Protein AF-A0AAW0Q3F2-F1 (afdb_monomer)

Radius of gyration: 20.71 Å; Cα contacts (8 Å, |Δi|>4): 406; chains: 1; bounding box: 70×37×45 Å

Structure (mmCIF, N/CA/C/O backbone):
data_AF-A0AAW0Q3F2-F1
#
_entry.id   AF-A0AAW0Q3F2-F1
#
loop_
_atom_site.group_PDB
_atom_site.id
_atom_site.type_symbol
_atom_site.label_atom_id
_atom_site.label_alt_id
_atom_site.label_comp_id
_atom_site.label_asym_id
_atom_site.label_entity_id
_atom_site.label_seq_id
_atom_site.pdbx_PDB_ins_code
_atom_site.Cartn_x
_atom_site.Cartn_y
_atom_site.Cartn_z
_atom_site.occupancy
_atom_site.B_iso_or_equiv
_atom_site.auth_seq_id
_atom_site.auth_comp_id
_atom_site.auth_asym_id
_atom_site.auth_atom_id
_atom_site.pdbx_PDB_model_num
ATOM 1 N N . MET A 1 1 ? -8.080 2.615 10.493 1.00 45.53 1 MET A N 1
ATOM 2 C CA . MET A 1 1 ? -8.372 1.162 10.633 1.00 45.53 1 MET A CA 1
ATOM 3 C C . MET A 1 1 ? -7.108 0.364 10.338 1.00 45.53 1 MET A C 1
ATOM 5 O O . MET A 1 1 ? -6.285 0.882 9.591 1.00 45.53 1 MET A O 1
ATOM 9 N N . PHE A 1 2 ? -6.928 -0.833 10.914 1.00 37.16 2 PHE A N 1
ATOM 10 C CA . PHE A 1 2 ? -5.714 -1.639 10.711 1.00 37.16 2 PHE A CA 1
ATOM 11 C C . PHE A 1 2 ? -5.941 -2.798 9.742 1.00 37.16 2 PHE A C 1
ATOM 13 O O . PHE A 1 2 ? -6.969 -3.465 9.837 1.00 37.16 2 PHE A O 1
ATOM 20 N N . ALA A 1 3 ? -4.987 -3.038 8.842 1.00 37.41 3 ALA A N 1
ATOM 21 C CA . ALA A 1 3 ? -5.028 -4.140 7.883 1.00 37.41 3 ALA A CA 1
ATOM 22 C C . ALA A 1 3 ? -3.723 -4.952 7.891 1.00 37.41 3 ALA A C 1
ATOM 24 O O . ALA A 1 3 ? -2.643 -4.424 8.145 1.00 37.41 3 ALA A O 1
ATOM 25 N N . VAL A 1 4 ? -3.831 -6.244 7.588 1.00 32.06 4 VAL A N 1
ATOM 26 C CA . VAL A 1 4 ? -2.699 -7.090 7.196 1.00 32.06 4 VAL A CA 1
ATOM 27 C C . VAL A 1 4 ? -3.035 -7.599 5.805 1.00 32.06 4 VAL A C 1
ATOM 29 O O . VAL A 1 4 ? -4.015 -8.325 5.642 1.00 32.06 4 VAL A O 1
ATOM 32 N N . SER A 1 5 ? -2.264 -7.179 4.807 1.00 32.31 5 SER A N 1
ATOM 33 C CA . SER A 1 5 ? -2.478 -7.575 3.412 1.00 32.31 5 SER A CA 1
ATOM 34 C C . SER A 1 5 ? -1.332 -8.477 2.954 1.00 32.31 5 SER A C 1
ATOM 36 O O . SER A 1 5 ? -0.189 -8.253 3.360 1.00 32.31 5 SER A O 1
ATOM 38 N N . PRO A 1 6 ? -1.560 -9.491 2.105 1.00 30.86 6 PRO A N 1
ATOM 39 C CA . PRO A 1 6 ? -0.491 -9.957 1.234 1.00 30.86 6 PRO A CA 1
ATOM 40 C C . PRO A 1 6 ? -0.125 -8.827 0.265 1.00 30.86 6 PRO A C 1
ATOM 42 O O . PRO A 1 6 ? -0.943 -7.953 -0.012 1.00 30.86 6 PRO A O 1
ATOM 45 N N . ALA A 1 7 ? 1.119 -8.813 -0.214 1.00 32.53 7 ALA A N 1
ATOM 46 C CA . ALA A 1 7 ? 1.531 -7.811 -1.187 1.00 32.53 7 ALA A CA 1
ATOM 47 C C . ALA A 1 7 ? 0.781 -8.023 -2.514 1.00 32.53 7 ALA A C 1
ATOM 49 O O . ALA A 1 7 ? 1.055 -9.011 -3.205 1.00 32.53 7 ALA A O 1
ATOM 50 N N . MET A 1 8 ? -0.101 -7.096 -2.889 1.00 31.67 8 MET A N 1
ATOM 51 C CA . MET A 1 8 ? -0.524 -6.930 -4.274 1.00 31.67 8 MET A CA 1
ATOM 52 C C . MET A 1 8 ? 0.641 -6.263 -5.001 1.00 31.67 8 MET A C 1
ATOM 54 O O . MET A 1 8 ? 0.816 -5.052 -5.012 1.00 31.67 8 MET A O 1
ATOM 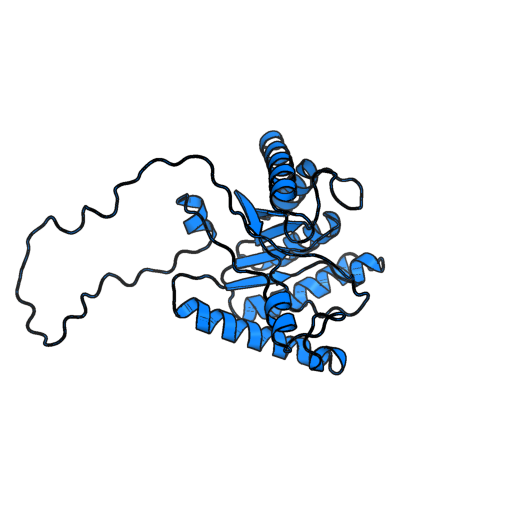58 N N . HIS A 1 9 ? 1.510 -7.052 -5.622 1.00 36.34 9 HIS A N 1
ATOM 59 C CA . HIS A 1 9 ? 2.489 -6.451 -6.521 1.00 36.34 9 HIS A CA 1
ATOM 60 C C . HIS A 1 9 ? 1.749 -5.948 -7.765 1.00 36.34 9 HIS A C 1
ATOM 62 O O . HIS A 1 9 ? 1.561 -6.683 -8.733 1.00 36.34 9 HIS A O 1
ATOM 68 N N . CYS A 1 10 ? 1.326 -4.685 -7.736 1.00 29.80 10 CYS A N 1
ATOM 69 C CA . CYS A 1 10 ? 1.185 -3.917 -8.960 1.00 29.80 10 CYS A CA 1
ATOM 70 C C . CYS A 1 10 ? 2.580 -3.771 -9.566 1.00 29.80 10 CYS A C 1
ATOM 72 O O . CYS A 1 10 ? 3.552 -3.526 -8.849 1.00 29.80 10 CYS A O 1
ATOM 74 N N . PHE A 1 11 ? 2.692 -3.983 -10.878 1.00 30.97 11 PHE A N 1
ATOM 75 C CA . PHE A 1 11 ? 3.957 -3.901 -11.598 1.00 30.97 11 PHE A CA 1
ATOM 76 C C . PHE A 1 11 ? 4.508 -2.478 -11.507 1.00 30.97 11 PHE A C 1
ATOM 78 O O . PHE A 1 11 ? 4.171 -1.588 -12.290 1.00 30.97 11 PHE A O 1
ATOM 85 N N . ASN A 1 12 ? 5.352 -2.267 -10.506 1.00 31.78 12 ASN A N 1
ATOM 86 C CA . ASN A 1 12 ? 5.999 -1.002 -10.260 1.00 31.78 12 ASN A CA 1
ATOM 87 C C . ASN A 1 12 ? 7.204 -0.918 -11.195 1.00 31.78 12 ASN A C 1
ATOM 89 O O . ASN A 1 12 ? 8.293 -1.408 -10.906 1.00 31.78 12 ASN A O 1
ATOM 93 N N . LEU A 1 13 ? 6.959 -0.406 -12.399 1.00 33.78 13 LEU A N 1
ATOM 94 C CA . LEU A 1 13 ? 7.960 -0.294 -13.454 1.00 33.78 13 LEU A CA 1
ATOM 95 C C . LEU A 1 13 ? 8.770 0.987 -13.259 1.00 33.78 13 LEU A C 1
ATOM 97 O O . LEU A 1 13 ? 8.684 1.929 -14.044 1.00 33.78 13 LEU A O 1
ATOM 101 N N . ASP A 1 14 ? 9.552 1.012 -12.187 1.00 32.41 14 ASP A N 1
ATOM 102 C CA . ASP A 1 14 ? 10.731 1.860 -12.088 1.00 32.41 14 ASP A CA 1
ATOM 103 C C . ASP A 1 14 ? 11.932 0.919 -11.966 1.00 32.41 14 ASP A C 1
ATOM 105 O O . ASP A 1 14 ? 11.935 0.003 -11.148 1.00 32.41 14 ASP A O 1
ATOM 109 N N . PHE A 1 15 ? 12.897 1.043 -12.875 1.00 34.00 15 PHE A N 1
ATOM 110 C CA . PHE A 1 15 ? 13.965 0.059 -13.049 1.00 34.00 15 PHE A CA 1
ATOM 111 C C . PHE A 1 15 ? 15.194 0.454 -12.228 1.00 34.00 15 PHE A C 1
ATOM 113 O O . PHE A 1 15 ? 15.913 1.386 -12.586 1.00 34.00 15 PHE A O 1
ATOM 120 N N . GLY A 1 16 ? 15.475 -0.301 -11.165 1.00 25.08 16 GLY A N 1
ATOM 121 C CA . GLY A 1 16 ? 16.757 -0.252 -10.462 1.00 25.08 16 GLY A CA 1
ATOM 122 C C . GLY A 1 16 ? 16.789 -1.068 -9.165 1.00 25.08 16 GLY A C 1
ATOM 123 O O . GLY A 1 16 ? 16.343 -0.627 -8.126 1.00 25.08 16 GLY A O 1
ATOM 124 N N . SER A 1 17 ? 17.435 -2.228 -9.190 1.00 26.34 17 SER A N 1
ATOM 125 C CA . SE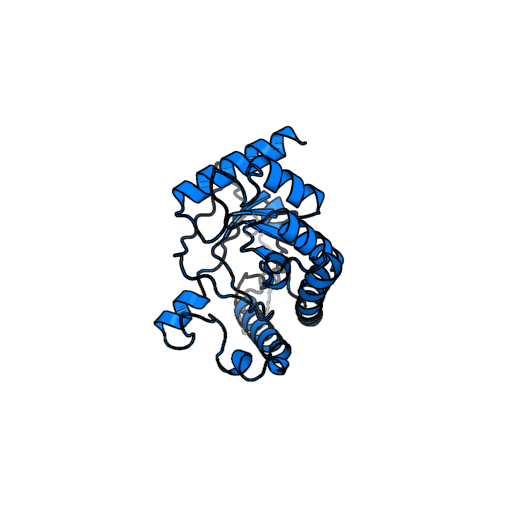R A 1 17 ? 17.699 -3.073 -8.011 1.00 26.34 17 SER A CA 1
ATOM 126 C C . SER A 1 17 ? 16.534 -3.954 -7.539 1.00 26.34 17 SER A C 1
ATOM 128 O O . SER A 1 17 ? 15.471 -3.509 -7.128 1.00 26.34 17 SER A O 1
ATOM 130 N N . VAL A 1 18 ? 16.805 -5.256 -7.622 1.00 28.17 18 VAL A N 1
ATOM 131 C CA . VAL A 1 18 ? 15.949 -6.396 -7.301 1.00 28.17 18 VAL A CA 1
ATOM 132 C C . VAL A 1 18 ? 16.274 -6.850 -5.884 1.00 28.17 18 VAL A C 1
ATOM 134 O O . VAL A 1 18 ? 17.418 -7.246 -5.652 1.00 28.17 18 VAL A O 1
ATOM 137 N N . ASP A 1 19 ? 15.291 -6.879 -4.982 1.00 30.45 19 ASP A N 1
ATOM 138 C CA . ASP A 1 19 ? 15.430 -7.612 -3.722 1.00 30.45 19 ASP A CA 1
ATOM 139 C C . ASP A 1 19 ? 14.769 -8.998 -3.811 1.00 30.45 19 ASP A C 1
ATOM 141 O O . ASP A 1 19 ? 13.712 -9.199 -4.416 1.00 30.45 19 ASP A O 1
ATOM 145 N N . LYS A 1 20 ? 15.471 -9.991 -3.271 1.00 30.91 20 LYS A N 1
ATOM 146 C CA . LYS A 1 20 ? 15.158 -11.413 -3.314 1.00 30.91 20 LYS A CA 1
ATOM 147 C C . LYS A 1 20 ? 14.827 -11.869 -1.903 1.00 30.91 20 LYS A C 1
ATOM 149 O O . LYS A 1 20 ? 15.748 -12.200 -1.170 1.00 30.91 20 LYS A O 1
ATOM 154 N N . GLN A 1 21 ? 13.544 -12.028 -1.589 1.00 25.44 21 GLN A N 1
ATOM 155 C CA . GLN A 1 21 ? 12.967 -13.125 -0.790 1.00 25.44 21 GLN A CA 1
ATOM 156 C C . GLN A 1 21 ? 11.541 -12.747 -0.349 1.00 25.44 21 GLN A C 1
ATOM 158 O O . GLN A 1 21 ? 11.167 -11.585 -0.393 1.00 25.44 21 GLN A O 1
ATOM 163 N N . HIS A 1 22 ? 10.813 -13.749 0.155 1.00 36.09 22 HIS A N 1
ATOM 164 C CA . HIS A 1 22 ? 9.761 -13.670 1.187 1.00 36.09 22 HIS A CA 1
ATOM 165 C C . HIS A 1 22 ? 8.359 -14.148 0.783 1.00 36.09 22 HIS A C 1
AT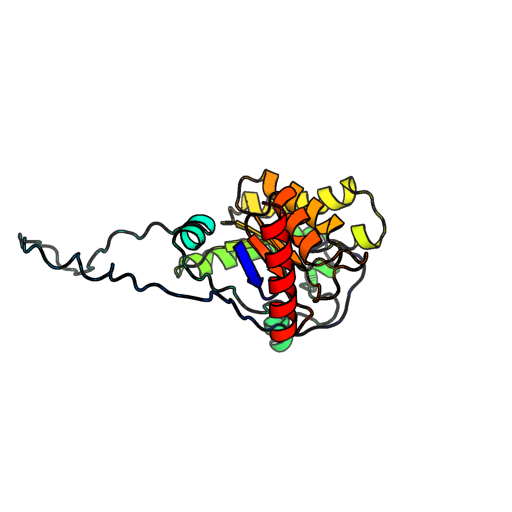OM 167 O O . HIS A 1 22 ? 7.855 -13.935 -0.311 1.00 36.09 22 HIS A O 1
ATOM 173 N N . ARG A 1 23 ? 7.776 -14.914 1.712 1.00 27.62 23 ARG A N 1
ATOM 174 C CA . ARG A 1 23 ? 6.568 -15.741 1.600 1.00 27.62 23 ARG A CA 1
ATOM 175 C C . ARG A 1 23 ? 5.389 -14.963 2.200 1.00 27.62 23 ARG A C 1
ATOM 177 O O . ARG A 1 23 ? 5.543 -14.455 3.298 1.00 27.62 23 ARG A O 1
ATOM 184 N N . SER A 1 24 ? 4.215 -14.923 1.560 1.00 24.34 24 SER A N 1
ATOM 185 C CA . SER A 1 24 ? 3.030 -14.226 2.106 1.00 24.34 24 SER A CA 1
ATOM 186 C C . SER A 1 24 ? 2.032 -15.168 2.796 1.00 24.34 24 SER A C 1
ATOM 188 O O . SER A 1 24 ? 1.709 -16.224 2.247 1.00 24.34 24 SER A O 1
ATOM 190 N N . VAL A 1 25 ? 1.468 -14.742 3.932 1.00 22.22 25 VAL A N 1
ATOM 191 C CA . VAL A 1 25 ? 0.304 -15.348 4.610 1.00 22.22 25 VAL A CA 1
ATOM 192 C C . VAL A 1 25 ? -0.665 -14.230 5.033 1.00 22.22 25 VAL A C 1
ATOM 194 O O . VAL A 1 25 ? -0.222 -13.195 5.518 1.00 22.22 25 VAL A O 1
ATOM 197 N N . THR A 1 26 ? -1.976 -14.437 4.866 1.00 25.89 26 THR A N 1
ATOM 198 C CA . THR A 1 26 ? -3.033 -13.445 5.156 1.00 25.89 26 THR A CA 1
ATOM 199 C C . THR A 1 26 ? -3.750 -13.761 6.475 1.00 25.89 26 THR A C 1
ATOM 201 O O . THR A 1 26 ? -4.290 -14.857 6.620 1.00 25.89 26 THR A O 1
ATOM 204 N N . ILE A 1 27 ? -3.804 -12.810 7.420 1.00 23.33 27 ILE A N 1
ATOM 205 C CA . ILE A 1 27 ? -4.696 -12.847 8.599 1.00 23.33 27 ILE A CA 1
ATOM 206 C C . ILE A 1 27 ? -5.285 -11.446 8.832 1.00 23.33 27 ILE A C 1
ATOM 208 O O . ILE A 1 27 ? -4.609 -10.576 9.370 1.00 23.33 27 ILE A O 1
ATOM 212 N N . SER A 1 28 ? -6.564 -11.235 8.507 1.00 26.58 28 SER A N 1
ATOM 213 C CA . SER A 1 28 ? -7.308 -10.044 8.947 1.00 26.58 28 SER A CA 1
ATOM 214 C C . SER A 1 28 ? -7.887 -10.287 10.345 1.00 26.58 28 SER A C 1
ATOM 216 O O . SER A 1 28 ? -8.792 -11.105 10.506 1.00 26.58 28 SER A O 1
ATOM 218 N N . LEU A 1 29 ? -7.386 -9.589 11.369 1.00 23.64 29 LEU A N 1
ATOM 219 C CA . LEU A 1 29 ? -7.971 -9.612 12.714 1.00 23.64 29 LEU A CA 1
ATOM 220 C C . LEU A 1 29 ? -9.004 -8.491 12.880 1.00 23.64 29 LEU A C 1
ATOM 222 O O . LEU A 1 29 ? -8.672 -7.311 12.785 1.00 23.64 29 LEU A O 1
ATOM 226 N N . LYS A 1 30 ? -10.227 -8.860 13.270 1.00 29.20 30 LYS A N 1
ATOM 227 C CA . LYS A 1 30 ? -11.093 -8.007 14.090 1.00 29.20 30 LYS A CA 1
ATOM 228 C C . LYS A 1 30 ? -11.522 -8.816 15.311 1.00 29.20 30 LYS A C 1
ATOM 230 O O . LYS A 1 30 ? -12.204 -9.829 15.174 1.00 29.20 30 LYS A O 1
ATOM 235 N N . LEU A 1 31 ? -11.052 -8.401 16.486 1.00 29.45 31 LEU A N 1
ATOM 236 C CA . LEU A 1 31 ? -11.541 -8.897 17.769 1.00 29.45 31 LEU A CA 1
ATOM 237 C C . LEU A 1 31 ? -12.855 -8.174 18.107 1.00 29.45 31 LEU A C 1
ATOM 239 O O . LEU A 1 31 ? -12.955 -6.958 17.956 1.00 29.45 31 LEU A O 1
ATOM 243 N N . ASP A 1 32 ? -13.808 -8.993 18.547 1.00 24.31 32 ASP A N 1
ATOM 244 C CA . ASP A 1 32 ? -15.162 -8.745 19.050 1.00 24.31 32 ASP A CA 1
ATOM 245 C C . ASP A 1 32 ? -16.295 -8.370 18.072 1.00 24.31 32 ASP A C 1
ATOM 247 O O . ASP A 1 32 ? -16.353 -7.306 17.456 1.00 24.31 32 ASP A O 1
ATOM 251 N N . ARG A 1 33 ? -17.263 -9.302 18.003 1.00 29.73 33 ARG A N 1
ATOM 252 C CA . ARG A 1 33 ? -18.617 -9.125 17.460 1.00 29.73 33 ARG A CA 1
ATOM 253 C C . ARG A 1 33 ? -19.480 -8.336 18.449 1.00 29.73 33 ARG A C 1
ATOM 255 O O . ARG A 1 33 ? -19.420 -8.590 19.650 1.00 29.73 33 ARG A O 1
ATOM 262 N N . PRO A 1 34 ? -20.485 -7.628 17.921 1.00 30.92 34 PRO A N 1
ATOM 263 C CA . PRO A 1 34 ? -21.849 -7.908 18.345 1.00 30.92 34 PRO A CA 1
ATOM 264 C C . PRO A 1 34 ? -22.701 -8.385 17.165 1.00 30.92 34 PRO A C 1
ATOM 266 O O . PRO A 1 34 ? -22.585 -7.918 16.034 1.00 30.92 34 PRO A O 1
ATOM 269 N N . SER A 1 35 ? -23.556 -9.362 17.453 1.00 42.62 35 SER A N 1
ATOM 270 C CA . SER A 1 35 ? -24.600 -9.895 16.578 1.00 42.62 35 SER A CA 1
ATOM 271 C C . SER A 1 35 ? -25.504 -8.787 16.035 1.00 42.62 35 SER A C 1
ATOM 273 O O . SER A 1 35 ? -26.056 -8.018 16.822 1.00 42.62 35 SER A O 1
ATOM 275 N N . ASN A 1 36 ? -25.734 -8.748 14.722 1.00 34.94 36 ASN A N 1
ATOM 276 C CA . ASN A 1 36 ? -26.797 -7.925 14.150 1.00 34.94 36 ASN A CA 1
ATOM 277 C C . ASN A 1 36 ? -27.670 -8.780 13.224 1.00 34.94 36 ASN A C 1
ATOM 279 O O . ASN A 1 36 ? -27.367 -8.993 12.051 1.00 34.94 36 ASN A O 1
ATOM 283 N N . ASP A 1 37 ? -28.762 -9.272 13.809 1.00 38.22 37 ASP A N 1
ATOM 284 C CA . ASP A 1 37 ? -29.962 -9.793 13.154 1.00 38.22 37 ASP A CA 1
ATOM 285 C C . ASP A 1 37 ? -30.601 -8.708 12.273 1.00 38.22 37 ASP A C 1
ATOM 287 O O . ASP A 1 37 ? -31.555 -8.030 12.664 1.00 38.22 37 ASP A O 1
ATOM 291 N N . ARG A 1 38 ? -30.069 -8.502 11.066 1.00 39.31 38 ARG A N 1
ATOM 292 C CA . ARG A 1 38 ? -30.657 -7.551 10.107 1.00 39.31 38 ARG A CA 1
ATOM 293 C C . ARG A 1 38 ? -31.037 -8.154 8.755 1.00 39.31 38 ARG A C 1
ATOM 295 O O . ARG A 1 38 ? -31.426 -7.420 7.856 1.00 39.31 38 ARG A O 1
ATOM 302 N N . ALA A 1 39 ? -31.018 -9.484 8.642 1.00 36.84 39 ALA A N 1
ATOM 303 C CA . ALA A 1 39 ? -31.464 -10.217 7.452 1.00 36.84 39 ALA A CA 1
ATOM 304 C C . ALA A 1 39 ? -32.909 -10.761 7.542 1.00 36.84 39 ALA A C 1
ATOM 306 O O . ALA A 1 39 ? -33.415 -11.317 6.574 1.00 36.84 39 ALA A O 1
ATOM 307 N N . SER A 1 40 ? -33.608 -10.596 8.669 1.00 36.25 40 SER A N 1
ATOM 308 C CA . SER A 1 40 ? -34.876 -11.299 8.945 1.00 36.25 40 SER A CA 1
ATOM 309 C C . SER A 1 40 ? -36.141 -10.423 8.953 1.00 36.25 40 SER A C 1
ATOM 311 O O . SER A 1 40 ? -37.194 -10.895 9.370 1.00 36.25 40 SER A O 1
ATOM 313 N N . ARG A 1 41 ? -36.109 -9.173 8.455 1.00 33.25 41 ARG A N 1
ATOM 314 C CA . ARG A 1 41 ? -37.297 -8.278 8.478 1.00 33.25 41 ARG A CA 1
ATOM 315 C C . ARG A 1 41 ? -37.975 -7.943 7.146 1.00 33.25 41 ARG A C 1
ATOM 317 O O . ARG A 1 41 ? -38.967 -7.229 7.176 1.00 33.25 41 ARG A O 1
ATOM 324 N N . CYS A 1 42 ? -37.553 -8.488 6.005 1.00 32.66 42 CYS A N 1
ATOM 325 C CA . CYS A 1 42 ? -38.225 -8.187 4.724 1.00 32.66 42 CYS A CA 1
ATOM 326 C C . CYS A 1 42 ? -39.328 -9.175 4.302 1.00 32.66 42 CYS A C 1
ATOM 328 O O . CYS A 1 42 ? -39.919 -8.993 3.246 1.00 32.66 42 CYS A O 1
ATOM 330 N N . CYS A 1 43 ? -39.637 -10.211 5.090 1.00 33.62 43 CYS A N 1
ATOM 331 C CA . CYS A 1 43 ? -40.635 -11.231 4.721 1.00 33.62 43 CYS A CA 1
ATOM 332 C C . CYS A 1 43 ? -41.842 -11.284 5.676 1.00 33.62 43 CYS A C 1
ATOM 334 O O . CYS A 1 43 ? -42.315 -12.373 5.990 1.00 33.62 43 CYS A O 1
ATOM 336 N N . ALA A 1 44 ? -42.328 -10.140 6.172 1.00 38.16 44 ALA A N 1
ATOM 337 C CA . ALA A 1 44 ? -43.422 -10.118 7.154 1.00 38.16 44 ALA A CA 1
ATOM 338 C C . ALA A 1 44 ? -44.633 -9.238 6.799 1.00 38.16 44 ALA A C 1
ATOM 340 O O . ALA A 1 44 ? -45.545 -9.143 7.613 1.00 38.16 44 ALA A O 1
ATOM 341 N N . GLU A 1 45 ? -44.714 -8.652 5.602 1.00 34.84 45 GLU A N 1
ATOM 342 C CA . GLU A 1 45 ? -45.908 -7.891 5.203 1.00 34.84 45 GLU A CA 1
ATOM 343 C C . GLU A 1 45 ? -46.484 -8.440 3.896 1.00 34.84 45 GLU A C 1
ATOM 345 O O . GLU A 1 45 ? -46.010 -8.187 2.790 1.00 34.84 45 GLU A O 1
ATOM 350 N N . GLY A 1 46 ? -47.495 -9.296 4.056 1.00 39.25 46 GLY A N 1
ATOM 351 C CA . GLY A 1 46 ? -48.181 -9.996 2.982 1.00 39.25 46 GLY A CA 1
ATOM 352 C C . GLY A 1 46 ? -49.048 -9.081 2.124 1.00 39.25 46 GLY A C 1
ATOM 353 O O . GLY A 1 46 ? -50.238 -8.927 2.383 1.00 39.25 46 GLY A O 1
ATOM 354 N N . GLN A 1 47 ? -48.485 -8.572 1.031 1.00 32.22 47 GLN A N 1
ATOM 355 C CA . GLN A 1 47 ? -49.259 -8.025 -0.083 1.00 32.22 47 GLN A CA 1
ATOM 356 C C . GLN A 1 47 ? -48.909 -8.766 -1.376 1.00 32.22 47 GLN A C 1
ATOM 358 O O . GLN A 1 47 ? -48.138 -8.305 -2.211 1.00 32.22 47 GLN A O 1
ATOM 363 N N . TYR A 1 48 ? -49.505 -9.947 -1.546 1.00 40.16 48 TYR A N 1
ATOM 364 C CA . TYR A 1 48 ? -49.600 -10.580 -2.858 1.00 40.16 48 TYR A CA 1
ATOM 365 C C . TYR A 1 48 ? -50.673 -9.847 -3.667 1.00 40.16 48 TYR A C 1
ATOM 367 O O . TYR A 1 48 ? -51.865 -10.058 -3.457 1.00 40.16 48 TYR A O 1
ATOM 375 N N . THR A 1 49 ? -50.258 -9.014 -4.618 1.00 36.50 49 THR A N 1
ATOM 376 C CA . THR A 1 49 ? -51.102 -8.684 -5.771 1.00 36.50 49 THR A CA 1
ATOM 377 C C . THR A 1 49 ? -50.407 -9.141 -7.051 1.00 36.50 49 THR A C 1
ATOM 379 O O . THR A 1 49 ? -49.186 -9.114 -7.177 1.00 36.50 49 THR A O 1
ATOM 382 N N . HIS A 1 50 ? -51.220 -9.710 -7.937 1.00 38.53 50 HIS A N 1
ATOM 383 C CA . HIS A 1 50 ? -50.883 -10.470 -9.138 1.00 38.53 50 HIS A CA 1
ATOM 384 C C . HIS A 1 50 ? -49.728 -9.900 -9.982 1.00 38.53 50 HIS A C 1
ATOM 386 O O . HIS A 1 50 ? -49.844 -8.811 -10.533 1.00 38.53 50 HIS A O 1
ATOM 392 N N . CYS A 1 51 ? -48.685 -10.705 -10.213 1.00 36.25 51 CYS A N 1
ATOM 393 C CA . CYS A 1 51 ? -47.705 -10.469 -11.276 1.00 36.25 51 CYS A CA 1
ATOM 394 C C . CYS A 1 51 ? -47.896 -11.526 -12.380 1.00 36.25 51 CYS A C 1
ATOM 396 O O . CYS A 1 51 ? -47.798 -12.725 -12.117 1.00 36.25 51 CYS A O 1
ATOM 398 N N . THR A 1 52 ? -48.232 -11.09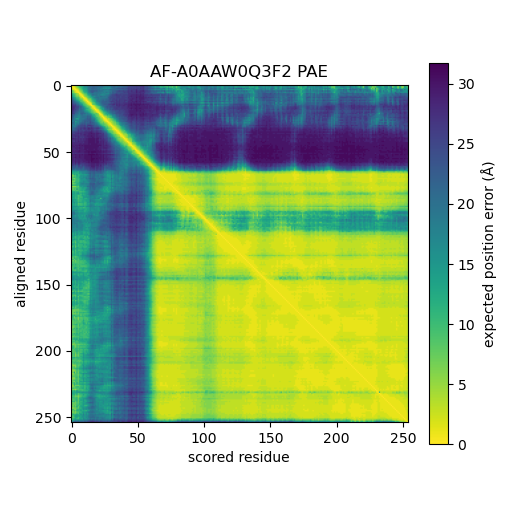9 -13.601 1.00 40.97 52 THR A N 1
ATOM 399 C CA . THR A 1 52 ? -48.594 -11.955 -14.752 1.00 40.97 52 THR A CA 1
ATOM 400 C C . THR A 1 52 ? -47.438 -12.192 -15.737 1.00 40.97 52 THR A C 1
ATOM 402 O O . THR A 1 52 ? -47.675 -12.482 -16.907 1.00 40.97 52 THR A O 1
ATOM 405 N N . HIS A 1 53 ? -46.176 -12.091 -15.305 1.00 36.84 53 HIS A N 1
ATOM 406 C CA . HIS A 1 53 ? -45.012 -12.298 -16.180 1.00 36.84 53 HIS A CA 1
ATOM 407 C C . HIS A 1 53 ? -44.372 -13.695 -16.043 1.00 36.84 53 HIS A C 1
ATOM 409 O O . HIS A 1 53 ? -44.095 -14.141 -14.926 1.00 36.84 53 HIS A O 1
ATOM 415 N N . PRO A 1 54 ? -44.081 -14.397 -17.159 1.00 41.00 54 PRO A N 1
ATOM 416 C CA . PRO A 1 54 ? -43.492 -15.726 -17.138 1.00 41.00 54 PRO A CA 1
ATOM 417 C C . PRO A 1 54 ? -41.962 -15.622 -17.150 1.00 41.00 54 PRO A C 1
ATOM 419 O O . PRO A 1 54 ? -41.342 -15.789 -18.193 1.00 41.00 54 PRO A O 1
ATOM 422 N N . LYS A 1 55 ? -41.360 -15.308 -15.999 1.00 39.09 55 LYS A N 1
ATOM 423 C CA . LYS A 1 55 ? -39.973 -15.646 -15.614 1.00 39.09 55 LYS A CA 1
ATOM 424 C C . LYS A 1 55 ? -39.726 -15.090 -14.212 1.00 39.09 55 LYS A C 1
ATOM 426 O O . LYS A 1 55 ? -39.665 -13.884 -14.010 1.00 39.09 55 LYS A O 1
ATOM 431 N N . ARG A 1 56 ? -39.646 -15.986 -13.229 1.00 38.00 56 ARG A N 1
ATOM 432 C CA . ARG A 1 56 ? -39.264 -15.654 -11.855 1.00 38.00 56 ARG A CA 1
ATOM 433 C C . ARG A 1 56 ? -37.755 -15.431 -11.805 1.00 38.00 56 ARG A C 1
ATOM 435 O O . ARG A 1 56 ? -37.013 -16.356 -11.501 1.00 38.00 56 ARG A O 1
ATOM 442 N N . GLU A 1 57 ? -37.322 -14.213 -12.075 1.00 40.06 57 GLU A N 1
ATOM 443 C CA . GLU A 1 57 ? -36.192 -13.653 -11.345 1.00 40.06 57 GLU A CA 1
ATOM 444 C C . GLU A 1 57 ? -36.813 -12.869 -10.196 1.00 40.06 57 GLU A C 1
ATOM 446 O O . GLU A 1 57 ? -37.533 -11.893 -10.398 1.00 40.06 57 GLU A O 1
ATOM 451 N N . CYS A 1 58 ? -36.623 -13.348 -8.969 1.00 36.53 58 CYS A N 1
ATOM 452 C CA . CYS A 1 58 ? -36.831 -12.499 -7.810 1.00 36.53 58 CYS A CA 1
ATOM 453 C C . CYS A 1 58 ? -35.760 -11.410 -7.903 1.00 36.53 58 CYS A C 1
ATOM 455 O O . CYS A 1 58 ? -34.652 -11.607 -7.411 1.00 36.53 58 CYS A O 1
ATOM 457 N N . CYS A 1 59 ? -36.060 -10.308 -8.593 1.00 35.78 59 CYS A N 1
ATOM 458 C CA . CYS A 1 59 ? -35.240 -9.107 -8.577 1.00 35.78 59 CYS A CA 1
ATOM 459 C C . CYS A 1 59 ? -35.217 -8.596 -7.134 1.00 35.78 59 CYS A C 1
ATOM 461 O O . CYS A 1 59 ? -36.070 -7.814 -6.715 1.00 35.78 59 CYS A O 1
ATOM 463 N N . GLY A 1 60 ? -34.257 -9.084 -6.346 1.00 45.88 60 GLY A N 1
ATOM 464 C CA . GLY A 1 60 ? -33.770 -8.323 -5.209 1.00 45.88 60 GLY A CA 1
ATOM 465 C C . GLY A 1 60 ? -33.292 -6.961 -5.722 1.00 45.88 60 GLY A C 1
ATOM 466 O O . GLY A 1 60 ? -32.920 -6.858 -6.894 1.00 45.88 60 GLY A O 1
ATOM 467 N N . PRO A 1 61 ? -33.331 -5.904 -4.897 1.00 47.03 61 PRO A N 1
ATOM 468 C CA . PRO A 1 61 ? -32.787 -4.617 -5.311 1.00 47.03 61 PRO A CA 1
ATOM 469 C C . PRO A 1 61 ? -31.347 -4.823 -5.798 1.00 47.03 61 PRO A C 1
ATOM 471 O O . PRO A 1 61 ? -30.592 -5.550 -5.145 1.00 47.03 61 PRO A O 1
ATOM 474 N N . GLU A 1 62 ? -30.980 -4.223 -6.938 1.00 50.72 62 GLU A N 1
ATOM 475 C CA . GLU A 1 62 ? -29.578 -4.124 -7.360 1.00 50.72 62 GLU A CA 1
ATOM 476 C C . GLU A 1 62 ? -28.784 -3.614 -6.155 1.00 50.72 62 GLU A C 1
ATOM 478 O O . GLU A 1 62 ? -28.973 -2.481 -5.701 1.00 50.72 62 GLU A O 1
ATOM 483 N N . ARG A 1 63 ? -27.960 -4.479 -5.552 1.00 55.03 63 ARG A N 1
ATOM 484 C CA . ARG A 1 63 ? -27.121 -4.062 -4.433 1.00 55.03 63 ARG A CA 1
ATOM 485 C C . ARG A 1 63 ? -26.098 -3.099 -5.003 1.00 55.03 63 ARG A C 1
ATOM 487 O O . ARG A 1 63 ? -25.203 -3.509 -5.734 1.00 55.03 63 ARG A O 1
ATOM 494 N N . ARG A 1 64 ? -26.254 -1.814 -4.684 1.00 63.66 64 ARG A N 1
ATOM 495 C CA . ARG A 1 64 ? -25.225 -0.810 -4.936 1.00 63.66 64 ARG A CA 1
ATOM 496 C C . ARG A 1 64 ? -23.942 -1.311 -4.282 1.00 63.66 64 ARG A C 1
ATOM 498 O O . ARG A 1 64 ? -23.942 -1.565 -3.081 1.00 63.66 64 ARG A O 1
ATOM 505 N N . GLN A 1 65 ? -22.891 -1.486 -5.074 1.00 72.69 65 GLN A N 1
ATOM 506 C CA . GLN A 1 65 ? -21.613 -1.943 -4.554 1.00 72.69 65 GLN A CA 1
ATOM 507 C C . GLN A 1 65 ? -21.073 -0.905 -3.564 1.00 72.69 65 GLN A C 1
ATOM 509 O O . GLN A 1 65 ? -20.895 0.264 -3.915 1.00 72.69 65 GLN A O 1
ATOM 514 N N . GLU A 1 66 ? -20.890 -1.317 -2.311 1.00 88.38 66 GLU A N 1
ATOM 515 C CA . GLU A 1 66 ? -20.384 -0.447 -1.253 1.00 88.38 66 GLU A CA 1
ATOM 516 C C . GLU A 1 66 ? -18.875 -0.251 -1.401 1.00 88.38 66 GLU A C 1
ATOM 518 O O . GLU A 1 66 ? -18.129 -1.205 -1.649 1.00 88.38 66 GLU A O 1
ATOM 523 N N . GLY A 1 67 ? -18.425 0.993 -1.238 1.00 92.50 67 GLY A N 1
ATOM 524 C CA . GLY A 1 67 ? -17.010 1.333 -1.271 1.00 92.50 67 GLY A CA 1
ATOM 525 C C . GLY A 1 67 ? -16.257 0.828 -0.041 1.00 92.50 67 GLY A C 1
ATOM 526 O O . GLY A 1 67 ? -16.825 0.334 0.938 1.00 92.50 67 GLY A O 1
ATOM 527 N N . ILE A 1 68 ? -14.929 0.933 -0.096 1.00 94.00 68 ILE A N 1
ATOM 528 C CA . ILE A 1 68 ? -14.067 0.361 0.942 1.00 94.00 68 ILE A CA 1
ATOM 529 C C . ILE A 1 68 ? -14.309 1.000 2.315 1.00 94.00 68 ILE A C 1
ATOM 531 O O . ILE A 1 68 ? -14.354 0.296 3.320 1.00 94.00 68 ILE A O 1
ATOM 535 N N . LEU A 1 69 ? -14.491 2.322 2.384 1.00 94.19 69 LEU A N 1
ATOM 536 C CA . LEU A 1 69 ? -14.689 3.006 3.663 1.00 94.19 69 LEU A CA 1
ATOM 537 C C . LEU A 1 69 ? -16.089 2.753 4.215 1.00 94.19 69 LEU A C 1
ATOM 539 O O . LEU A 1 69 ? -16.242 2.646 5.427 1.00 94.19 69 LEU A O 1
ATOM 543 N N . GLU A 1 70 ? -17.093 2.623 3.352 1.00 94.62 70 GLU A N 1
ATOM 544 C CA . GLU A 1 70 ? -18.460 2.272 3.720 1.00 94.62 70 GLU A CA 1
ATOM 545 C C . GLU A 1 70 ? -18.496 0.916 4.430 1.00 94.62 70 GLU A C 1
ATOM 547 O O . GLU A 1 70 ? -18.943 0.851 5.576 1.00 94.62 70 GLU A O 1
ATOM 552 N N . ARG A 1 71 ? -17.909 -0.123 3.819 1.00 91.69 71 ARG A N 1
ATOM 553 C CA . ARG A 1 71 ? -17.817 -1.472 4.406 1.00 91.69 71 ARG A CA 1
ATOM 554 C C . ARG A 1 71 ? -17.102 -1.455 5.759 1.00 91.69 71 ARG A C 1
ATOM 556 O O . ARG A 1 71 ? -17.577 -1.998 6.758 1.00 91.69 71 ARG A O 1
ATOM 563 N N . LEU A 1 72 ? -15.956 -0.779 5.821 1.00 91.50 72 LEU A N 1
ATOM 564 C CA . LEU A 1 72 ? -15.149 -0.684 7.037 1.00 91.50 72 LEU A CA 1
ATOM 565 C C . LEU A 1 72 ? -15.873 0.070 8.167 1.00 91.50 72 LEU A C 1
ATOM 567 O O . LEU A 1 72 ? -15.854 -0.383 9.316 1.00 91.50 72 LEU A O 1
ATOM 571 N N . ASN A 1 73 ? -16.561 1.170 7.848 1.00 92.94 73 ASN A N 1
ATOM 572 C CA . ASN A 1 73 ? -17.349 1.958 8.801 1.00 92.94 73 ASN A CA 1
ATOM 573 C C . ASN A 1 73 ? -18.626 1.234 9.250 1.00 92.94 73 ASN A C 1
ATOM 575 O O . ASN A 1 73 ? -19.037 1.386 10.400 1.00 92.94 73 ASN A O 1
ATOM 579 N N . ALA A 1 74 ? -19.218 0.399 8.390 1.00 93.56 74 ALA A N 1
ATOM 580 C CA . ALA A 1 74 ? -20.297 -0.523 8.754 1.00 93.56 74 ALA A CA 1
ATOM 581 C C . ALA A 1 74 ? -19.822 -1.645 9.698 1.00 93.56 74 ALA A C 1
ATOM 583 O O . ALA A 1 74 ? -20.624 -2.385 10.270 1.00 93.56 74 ALA A O 1
ATOM 584 N N . GLY A 1 75 ? -18.509 -1.741 9.912 1.00 87.75 75 GLY A N 1
ATOM 585 C CA . GLY A 1 75 ? -17.892 -2.691 10.814 1.00 87.75 75 GLY A CA 1
ATOM 586 C C . GLY A 1 75 ? -17.610 -4.047 10.175 1.00 87.75 75 GLY A C 1
ATOM 587 O O . GLY A 1 75 ? -17.256 -4.970 10.914 1.00 87.75 75 GLY A O 1
ATOM 588 N N . GLU A 1 76 ? -17.713 -4.153 8.851 1.00 91.56 76 GLU A N 1
ATOM 589 C CA . GLU A 1 76 ? -17.422 -5.369 8.101 1.00 91.56 76 GLU A CA 1
ATOM 590 C C . GLU A 1 76 ? -15.943 -5.763 8.180 1.00 91.56 76 GLU A C 1
ATOM 592 O O . GLU A 1 76 ? -15.062 -4.978 8.555 1.00 91.56 76 GLU A O 1
ATOM 597 N N . VAL A 1 77 ? -15.676 -7.018 7.822 1.00 89.62 77 VAL A N 1
ATOM 598 C CA . VAL A 1 77 ? -14.325 -7.537 7.618 1.00 89.62 77 VAL A CA 1
ATOM 599 C C . VAL A 1 77 ? -14.103 -7.656 6.120 1.00 89.62 77 VAL A C 1
ATOM 601 O O . VAL A 1 77 ? -14.750 -8.464 5.459 1.00 89.62 77 VAL A O 1
ATOM 604 N N . VAL A 1 78 ? -13.171 -6.863 5.600 1.00 88.44 78 VAL A N 1
ATOM 605 C CA . VAL A 1 78 ? -12.755 -6.934 4.198 1.00 88.44 78 VAL A CA 1
ATOM 606 C C . VAL A 1 78 ? -11.625 -7.950 4.077 1.00 88.44 78 VAL A C 1
ATOM 608 O O . VAL A 1 78 ? -10.631 -7.891 4.807 1.00 88.44 78 VAL A O 1
ATOM 611 N N . VAL A 1 79 ? -11.800 -8.909 3.174 1.00 91.00 79 VAL A N 1
ATOM 612 C CA . VAL A 1 79 ? -10.821 -9.962 2.897 1.00 91.00 79 VAL A CA 1
ATOM 613 C C . VAL A 1 79 ? -9.982 -9.522 1.701 1.00 91.00 79 VAL A C 1
ATOM 615 O O . VAL A 1 79 ? -10.533 -9.255 0.636 1.00 91.00 79 VAL A O 1
ATOM 618 N N . GLY A 1 80 ? -8.667 -9.406 1.896 1.00 86.44 80 GLY A N 1
ATOM 619 C CA . GLY A 1 80 ? -7.721 -9.152 0.806 1.00 86.44 80 GLY A CA 1
ATOM 620 C C . GLY A 1 80 ? -7.558 -10.371 -0.104 1.00 86.44 80 GLY A C 1
ATOM 621 O O . GLY A 1 80 ? -8.013 -11.469 0.223 1.00 86.44 80 GLY A O 1
ATOM 622 N N . ASP A 1 81 ? -6.890 -10.182 -1.236 1.00 83.06 81 ASP A N 1
ATOM 623 C CA . ASP A 1 81 ? -6.538 -11.274 -2.140 1.00 83.06 81 ASP A CA 1
ATOM 624 C C . ASP A 1 81 ? -5.326 -12.074 -1.610 1.00 83.06 81 ASP A C 1
ATOM 626 O O . ASP A 1 81 ? -5.141 -12.218 -0.400 1.00 83.06 81 ASP A O 1
ATOM 630 N N . GLY A 1 82 ? -4.542 -12.694 -2.497 1.00 79.88 82 GLY A N 1
ATOM 631 C CA . GLY A 1 82 ? -3.385 -13.520 -2.145 1.00 79.88 82 GLY A CA 1
ATOM 632 C C . GLY A 1 82 ? -2.114 -13.100 -2.883 1.00 79.88 82 GLY A C 1
ATOM 633 O O . GLY A 1 82 ? -2.095 -12.149 -3.651 1.00 79.88 82 GLY A O 1
ATOM 634 N N . GLY A 1 83 ? -1.026 -13.850 -2.697 1.00 79.44 83 GLY A N 1
ATOM 635 C CA . GLY A 1 83 ? 0.252 -13.574 -3.366 1.00 79.44 83 GLY A CA 1
ATOM 636 C C . GLY A 1 83 ? 0.228 -13.880 -4.870 1.00 79.44 83 GLY A C 1
ATOM 637 O O . GLY A 1 83 ? 0.628 -14.971 -5.284 1.00 79.44 83 GLY A O 1
ATOM 638 N N . PHE A 1 84 ? -0.206 -12.916 -5.686 1.00 78.06 84 PHE A N 1
ATOM 639 C CA . PHE A 1 84 ? -0.406 -13.085 -7.130 1.00 78.06 84 PHE A CA 1
ATOM 640 C C . PHE A 1 84 ? 0.883 -13.455 -7.880 1.00 78.06 84 PHE A C 1
ATOM 642 O O . PHE A 1 84 ? 0.935 -14.469 -8.577 1.00 78.06 84 PHE A O 1
ATOM 649 N N . VAL A 1 85 ? 1.959 -12.691 -7.669 1.00 74.31 85 VAL A N 1
ATOM 650 C CA . VAL A 1 85 ? 3.264 -12.897 -8.325 1.00 74.31 85 VAL A CA 1
ATOM 651 C C . VAL A 1 85 ? 3.847 -14.281 -8.026 1.00 74.31 85 VAL A C 1
ATOM 653 O O . VAL A 1 85 ? 4.330 -14.961 -8.929 1.00 74.31 85 VAL A O 1
ATOM 656 N N . PHE A 1 86 ? 3.725 -14.754 -6.784 1.00 75.31 86 PHE A N 1
ATOM 657 C CA . PHE A 1 86 ? 4.174 -16.094 -6.396 1.00 75.31 86 PHE A CA 1
ATOM 658 C C . PHE A 1 86 ? 3.315 -17.203 -7.003 1.00 75.31 86 PHE A C 1
ATOM 660 O O . PHE A 1 86 ? 3.830 -18.257 -7.377 1.00 75.31 86 PHE A O 1
ATOM 667 N N . ALA A 1 87 ? 2.000 -16.999 -7.086 1.00 76.62 87 ALA A N 1
ATOM 668 C CA . ALA A 1 87 ? 1.113 -17.960 -7.728 1.00 76.62 87 ALA A CA 1
ATOM 669 C C . ALA A 1 87 ? 1.413 -18.078 -9.230 1.00 76.62 87 ALA A C 1
ATOM 671 O O . ALA A 1 87 ? 1.407 -19.187 -9.764 1.00 76.62 87 ALA A O 1
ATOM 672 N N . LEU A 1 88 ? 1.705 -16.958 -9.897 1.00 75.88 88 LEU A N 1
ATOM 673 C CA . LEU A 1 88 ? 2.087 -16.937 -11.307 1.00 75.88 88 LEU A CA 1
ATOM 674 C C . LEU A 1 88 ? 3.475 -17.528 -11.557 1.00 75.88 88 LEU A C 1
ATOM 676 O O . LEU A 1 88 ? 3.642 -18.239 -12.545 1.00 75.88 88 LEU A O 1
ATOM 680 N N . GLU A 1 89 ? 4.442 -17.300 -10.668 1.00 80.25 89 GLU A N 1
ATOM 681 C CA . GLU A 1 89 ? 5.776 -17.900 -10.780 1.00 80.25 89 GLU A CA 1
ATOM 682 C C . GLU A 1 89 ? 5.716 -19.426 -10.703 1.00 80.25 89 GLU A C 1
ATOM 684 O O . GLU A 1 89 ? 6.188 -20.106 -11.612 1.00 80.25 89 GLU A O 1
ATOM 689 N N . LYS A 1 90 ? 4.990 -19.975 -9.723 1.00 80.19 90 LYS A N 1
ATOM 690 C CA . LYS A 1 90 ? 4.774 -21.428 -9.605 1.00 80.19 90 LYS A CA 1
ATOM 691 C C . LYS A 1 90 ? 4.055 -22.042 -10.806 1.00 80.19 90 LYS A C 1
ATOM 693 O O . LYS A 1 90 ? 4.130 -23.251 -11.014 1.00 80.19 90 LYS A O 1
ATOM 698 N N . ARG A 1 91 ? 3.318 -21.227 -11.563 1.00 81.69 91 ARG A N 1
ATOM 699 C CA . ARG A 1 91 ? 2.611 -21.623 -12.789 1.00 81.69 91 ARG A CA 1
ATOM 700 C C . ARG A 1 91 ? 3.423 -21.349 -14.062 1.00 81.69 91 ARG A C 1
ATOM 702 O O . ARG A 1 91 ? 2.951 -21.690 -15.140 1.00 81.69 91 ARG A O 1
ATOM 709 N N . GLY A 1 92 ? 4.618 -20.764 -13.946 1.00 80.31 92 GLY A N 1
ATOM 710 C CA . GLY A 1 92 ? 5.526 -20.487 -15.061 1.00 80.31 92 GLY A CA 1
ATOM 711 C C . GLY A 1 92 ? 5.234 -19.207 -15.850 1.00 80.31 92 GLY A C 1
ATOM 712 O O . GLY A 1 92 ? 5.778 -19.048 -16.937 1.00 80.31 92 GLY A O 1
ATOM 713 N N . TYR A 1 93 ? 4.397 -18.298 -15.338 1.00 74.25 93 TYR A N 1
ATOM 714 C CA . TYR A 1 93 ? 4.041 -17.039 -16.017 1.00 74.25 93 TYR A CA 1
ATOM 715 C C . TYR A 1 93 ? 4.876 -15.834 -15.569 1.00 74.25 93 TYR A C 1
ATOM 717 O O . TYR A 1 93 ? 4.914 -14.819 -16.260 1.00 74.25 93 TYR A O 1
ATOM 725 N N . VAL A 1 94 ? 5.529 -15.929 -14.410 1.00 76.50 94 VAL A N 1
ATOM 726 C CA . VAL A 1 94 ? 6.442 -14.904 -13.889 1.00 76.50 94 VAL A CA 1
ATOM 727 C C . VAL A 1 94 ? 7.770 -15.561 -13.550 1.00 76.50 94 VAL A C 1
ATOM 729 O O . VAL A 1 94 ? 7.807 -16.683 -13.054 1.00 76.50 94 VAL A O 1
ATOM 732 N N . LYS A 1 95 ? 8.874 -14.865 -13.810 1.00 71.88 95 LYS A N 1
ATOM 733 C CA . LYS A 1 95 ? 10.215 -15.355 -13.505 1.00 71.88 95 LYS A CA 1
ATOM 734 C C . LYS A 1 95 ? 10.720 -14.769 -12.192 1.00 71.88 95 LYS A C 1
ATOM 736 O O . LYS A 1 95 ? 10.728 -13.549 -12.011 1.00 71.88 95 LYS A O 1
ATOM 741 N N . ALA A 1 96 ? 11.213 -15.636 -11.310 1.00 72.56 96 ALA A N 1
ATOM 742 C CA . ALA A 1 96 ? 11.923 -15.213 -10.110 1.00 72.56 96 ALA A CA 1
ATOM 743 C C . ALA A 1 96 ? 13.135 -14.335 -10.475 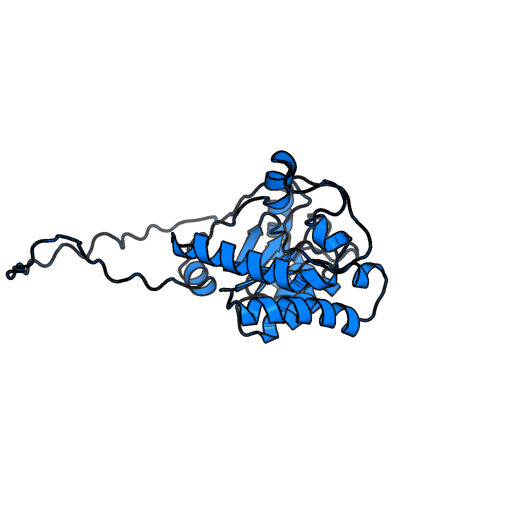1.00 72.56 96 ALA A C 1
ATOM 745 O O . ALA A 1 96 ? 13.929 -14.676 -11.357 1.00 72.56 96 ALA A O 1
ATOM 746 N N . GLY A 1 97 ? 13.283 -13.202 -9.790 1.00 71.25 97 GLY A N 1
ATOM 747 C CA . GLY A 1 97 ? 14.284 -12.187 -10.109 1.00 71.25 97 GLY A CA 1
ATOM 748 C C . GLY A 1 97 ? 13.609 -10.848 -10.375 1.00 71.25 97 GLY A C 1
ATOM 749 O O . GLY A 1 97 ? 13.322 -10.151 -9.416 1.00 71.25 97 GLY A O 1
ATOM 750 N N . PRO A 1 98 ? 13.338 -10.468 -11.632 1.00 63.31 98 PRO A N 1
ATOM 751 C CA . PRO A 1 98 ? 12.725 -9.177 -11.922 1.00 63.31 98 PRO A CA 1
ATOM 752 C C . PRO A 1 98 ? 11.246 -9.108 -11.510 1.00 63.31 98 PRO A C 1
ATOM 754 O O . PRO A 1 98 ? 10.706 -8.008 -11.468 1.00 63.31 98 PRO A O 1
ATOM 757 N N . TRP A 1 99 ? 10.592 -10.254 -11.249 1.00 64.50 99 TRP A N 1
ATOM 758 C CA . TRP A 1 99 ? 9.192 -10.373 -10.799 1.00 64.50 99 TRP A CA 1
ATOM 759 C C . TRP A 1 99 ? 8.171 -9.586 -11.643 1.00 64.50 99 TRP A C 1
ATOM 761 O O . TRP A 1 99 ? 7.064 -9.288 -11.206 1.00 64.50 99 TRP A O 1
ATOM 771 N N . THR A 1 100 ? 8.543 -9.289 -12.883 1.00 61.03 100 THR A N 1
ATOM 772 C CA . THR A 1 100 ? 7.795 -8.524 -13.880 1.00 61.03 100 THR A CA 1
ATOM 773 C C . THR A 1 100 ? 7.596 -9.388 -15.127 1.00 61.03 100 THR A C 1
ATOM 775 O O . THR A 1 100 ? 8.321 -10.375 -15.312 1.00 61.03 100 THR A O 1
ATOM 778 N N . PRO A 1 101 ? 6.629 -9.067 -16.006 1.00 60.25 101 PRO A N 1
ATOM 779 C CA . PRO A 1 101 ? 6.488 -9.756 -17.276 1.00 60.25 101 PRO A CA 1
ATOM 780 C C . PRO A 1 101 ? 7.739 -9.460 -18.101 1.00 60.25 101 PRO A C 1
ATOM 782 O O . PRO A 1 101 ? 8.118 -8.296 -18.247 1.00 60.25 101 PRO A O 1
ATOM 785 N N . GLU A 1 102 ? 8.374 -10.495 -18.651 1.00 63.31 102 GLU A N 1
ATOM 786 C CA . GLU A 1 102 ? 9.672 -10.379 -19.338 1.00 63.31 102 GLU A CA 1
ATOM 787 C C . GLU A 1 102 ? 9.667 -9.307 -20.440 1.00 63.31 102 GLU A C 1
ATOM 789 O O . GLU A 1 102 ? 10.655 -8.598 -20.616 1.00 63.31 102 GLU A O 1
ATOM 794 N N . ALA A 1 103 ? 8.523 -9.111 -21.106 1.00 57.28 103 ALA A N 1
ATOM 795 C CA . ALA A 1 103 ? 8.331 -8.073 -22.115 1.00 57.28 103 ALA A CA 1
ATOM 796 C C . ALA A 1 103 ? 8.586 -6.651 -21.585 1.00 57.28 103 ALA A C 1
ATOM 798 O O . ALA A 1 103 ? 9.119 -5.822 -22.310 1.00 57.28 103 ALA A O 1
ATOM 799 N N . THR A 1 104 ? 8.253 -6.362 -20.325 1.00 60.12 104 THR A N 1
ATOM 800 C CA . THR A 1 104 ? 8.487 -5.031 -19.735 1.00 60.12 104 THR A CA 1
ATOM 801 C C . THR A 1 104 ? 9.958 -4.790 -19.411 1.00 60.12 104 THR A C 1
ATOM 803 O O . THR A 1 104 ? 10.400 -3.648 -19.434 1.00 60.12 104 THR A O 1
ATOM 806 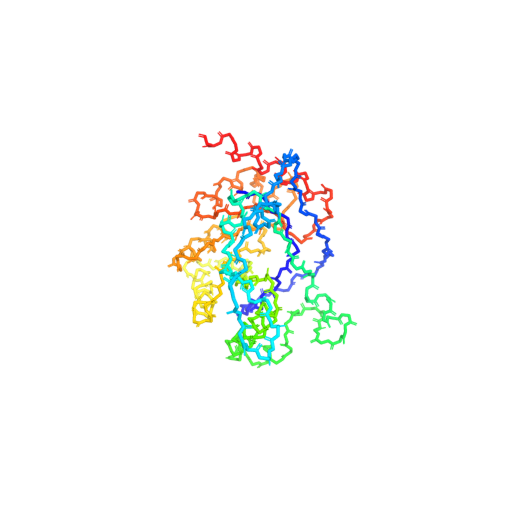N N . VAL A 1 105 ? 10.736 -5.854 -19.183 1.00 59.69 105 VAL A N 1
ATOM 807 C CA . VAL A 1 105 ? 12.184 -5.759 -18.943 1.00 59.69 105 VAL A CA 1
ATOM 808 C C . VAL A 1 105 ? 12.919 -5.329 -20.213 1.00 59.69 105 VAL A C 1
ATOM 810 O O . VAL A 1 105 ? 13.876 -4.563 -20.136 1.00 59.69 105 VAL A O 1
ATOM 813 N N . THR A 1 106 ? 12.479 -5.803 -21.382 1.00 59.00 106 THR A N 1
ATOM 814 C CA . THR A 1 106 ? 13.090 -5.451 -22.675 1.00 59.00 106 THR A CA 1
ATOM 815 C C . THR A 1 106 ? 12.430 -4.248 -23.352 1.00 59.00 106 THR A C 1
ATOM 817 O O . THR A 1 106 ? 13.084 -3.596 -24.163 1.00 59.00 106 THR A O 1
ATOM 820 N N . HIS A 1 107 ? 11.175 -3.939 -23.008 1.00 66.00 107 HIS A N 1
ATOM 821 C CA . HIS A 1 107 ? 10.373 -2.843 -23.566 1.00 66.00 107 HIS A CA 1
ATOM 822 C C . HIS A 1 107 ? 9.692 -2.020 -22.454 1.00 66.00 107 HIS A C 1
ATOM 824 O O . HIS A 1 107 ? 8.495 -2.196 -22.186 1.00 66.00 107 HIS A O 1
ATOM 830 N N . PRO A 1 108 ? 10.430 -1.118 -21.780 1.00 62.12 108 PRO A N 1
ATOM 831 C CA . PRO A 1 108 ? 9.913 -0.299 -20.679 1.00 62.12 108 PRO A CA 1
ATOM 832 C C . PRO A 1 108 ? 8.687 0.546 -21.056 1.00 62.12 108 PRO A C 1
ATOM 834 O O . PRO A 1 108 ? 7.812 0.798 -20.227 1.00 62.12 108 PRO A O 1
ATOM 837 N N . GLU A 1 109 ? 8.592 0.963 -22.320 1.00 65.94 109 GLU A N 1
ATOM 838 C CA . GLU A 1 109 ? 7.484 1.738 -22.880 1.00 65.94 109 GLU A CA 1
ATOM 839 C C . GLU A 1 109 ? 6.136 1.005 -22.823 1.00 65.94 109 GLU A C 1
ATOM 841 O O . GLU A 1 109 ? 5.082 1.645 -22.807 1.00 65.94 109 GLU A O 1
ATOM 846 N N . LEU A 1 110 ? 6.152 -0.329 -22.742 1.00 73.62 110 LEU A N 1
ATOM 847 C CA . LEU A 1 110 ? 4.941 -1.143 -22.638 1.00 73.62 110 LEU A CA 1
ATOM 848 C C . LEU A 1 110 ? 4.349 -1.144 -21.229 1.00 73.62 110 LEU A C 1
ATOM 850 O O . LEU A 1 110 ? 3.247 -1.654 -21.032 1.00 73.62 110 LEU A O 1
ATOM 854 N N . GLY A 1 111 ? 5.034 -0.554 -20.249 1.00 72.44 111 GLY A N 1
ATOM 855 C CA . GLY A 1 111 ? 4.612 -0.615 -18.859 1.00 72.44 111 GLY A CA 1
ATOM 856 C C . GLY A 1 111 ? 3.220 -0.060 -18.588 1.00 72.44 111 GLY A C 1
ATOM 857 O O . GLY A 1 111 ? 2.431 -0.664 -17.864 1.00 72.44 111 GLY A O 1
ATOM 858 N N . VAL A 1 112 ? 2.878 1.050 -19.243 1.00 76.56 112 VAL A N 1
ATOM 859 C CA . VAL A 1 112 ? 1.531 1.628 -19.156 1.00 76.56 112 VAL A CA 1
ATOM 860 C C . VAL A 1 112 ? 0.492 0.665 -19.729 1.00 76.56 112 VAL A C 1
ATOM 862 O O . VAL A 1 112 ? -0.544 0.463 -19.109 1.00 76.56 112 VAL A O 1
ATOM 865 N N . GLN A 1 113 ? 0.774 0.025 -20.867 1.00 78.50 113 GLN A N 1
ATOM 866 C CA . GLN A 1 113 ? -0.162 -0.903 -21.513 1.00 78.50 113 GLN A CA 1
ATOM 867 C C . GLN A 1 113 ? -0.400 -2.150 -20.657 1.00 78.50 113 GLN A C 1
ATOM 869 O O . GLN A 1 113 ? -1.537 -2.596 -20.522 1.00 78.50 113 GLN A O 1
ATOM 874 N N . VAL A 1 114 ? 0.657 -2.678 -20.031 1.00 79.50 114 VAL A N 1
ATOM 875 C CA . VAL A 1 114 ? 0.556 -3.806 -19.095 1.00 79.50 114 VAL A CA 1
ATOM 876 C C . VAL A 1 114 ? -0.293 -3.433 -17.883 1.00 79.50 114 VAL A C 1
ATOM 878 O O . VAL A 1 114 ? -1.196 -4.184 -17.523 1.00 79.50 114 VAL A O 1
ATOM 881 N N . ASN A 1 115 ? -0.059 -2.261 -17.289 1.00 78.44 115 ASN A N 1
ATOM 882 C CA . ASN A 1 115 ? -0.837 -1.797 -16.141 1.00 78.44 115 ASN A CA 1
ATOM 883 C C . ASN A 1 115 ? -2.301 -1.530 -16.508 1.00 78.44 115 ASN A C 1
ATOM 885 O O . ASN A 1 115 ? -3.201 -1.861 -15.738 1.00 78.44 115 ASN A O 1
ATOM 889 N N . GLU A 1 116 ? -2.557 -0.981 -17.695 1.00 83.31 116 GLU A N 1
ATOM 890 C CA . GLU A 1 116 ? -3.912 -0.779 -18.197 1.00 83.31 116 GLU A CA 1
ATOM 891 C C . GLU A 1 116 ? -4.656 -2.105 -18.390 1.00 83.31 116 GLU A C 1
ATOM 893 O O . GLU A 1 116 ? -5.781 -2.231 -17.909 1.00 83.31 116 GLU A O 1
ATOM 898 N N . ALA A 1 117 ? -4.024 -3.093 -19.027 1.00 81.88 117 ALA A N 1
ATOM 899 C CA . ALA A 1 117 ? -4.610 -4.416 -19.229 1.00 81.88 117 ALA A CA 1
ATOM 900 C C . ALA A 1 117 ? -4.840 -5.160 -17.902 1.00 81.88 117 ALA A C 1
ATOM 902 O O . ALA A 1 117 ? -5.870 -5.809 -17.726 1.00 81.88 117 ALA A O 1
ATOM 903 N N . ALA A 1 118 ? -3.915 -5.035 -16.945 1.00 82.75 118 ALA A N 1
ATOM 904 C CA . ALA A 1 118 ? -4.069 -5.613 -15.613 1.00 82.75 118 ALA A CA 1
ATOM 905 C C . ALA A 1 118 ? -5.273 -5.015 -14.866 1.00 82.75 118 ALA A C 1
ATOM 907 O O . ALA A 1 118 ? -6.045 -5.756 -14.258 1.00 82.75 118 ALA A O 1
ATOM 908 N N . CYS A 1 119 ? -5.472 -3.695 -14.951 1.00 83.06 119 CYS A N 1
ATOM 909 C CA . CYS A 1 119 ? -6.639 -3.038 -14.359 1.00 83.06 119 CYS A CA 1
ATOM 910 C C . CYS A 1 119 ? -7.954 -3.496 -15.005 1.00 83.06 119 CYS A C 1
ATOM 912 O O . CYS A 1 119 ? -8.936 -3.694 -14.292 1.00 83.06 119 CYS A O 1
ATOM 914 N N . ASP A 1 120 ? -7.980 -3.669 -16.331 1.00 84.62 120 ASP A N 1
ATOM 915 C CA . ASP A 1 120 ? -9.178 -4.129 -17.046 1.00 84.62 120 ASP A CA 1
ATOM 916 C C . ASP A 1 120 ? -9.579 -5.539 -16.604 1.00 84.62 120 ASP A C 1
ATOM 918 O O . ASP A 1 120 ? -10.738 -5.766 -16.260 1.00 84.62 120 ASP A O 1
ATOM 922 N N . LEU A 1 121 ? -8.611 -6.457 -16.516 1.00 86.19 121 LEU A N 1
ATOM 923 C CA . LEU A 1 121 ? -8.852 -7.822 -16.045 1.00 86.19 121 LEU A CA 1
ATOM 924 C C . LEU A 1 121 ? -9.303 -7.851 -14.578 1.00 86.19 121 LEU A C 1
ATOM 926 O O . LEU A 1 121 ? -10.240 -8.567 -14.228 1.00 86.19 121 LEU A O 1
ATOM 930 N N . ALA A 1 122 ? -8.660 -7.059 -13.714 1.00 85.06 122 ALA A N 1
ATOM 931 C CA . ALA A 1 122 ? -9.057 -6.957 -12.313 1.00 85.06 122 ALA A CA 1
ATOM 932 C C . ALA A 1 122 ? -10.501 -6.455 -12.179 1.00 85.06 122 ALA A C 1
ATOM 934 O O . ALA A 1 122 ? -11.257 -6.971 -11.359 1.00 85.06 122 ALA A O 1
ATOM 935 N N . ARG A 1 123 ? -10.904 -5.482 -13.008 1.00 91.56 123 ARG A N 1
ATOM 936 C CA . ARG A 1 123 ? -12.274 -4.965 -13.033 1.00 91.56 123 ARG A CA 1
ATOM 937 C C . ARG A 1 123 ? -13.276 -5.988 -13.554 1.00 91.56 123 ARG A C 1
ATOM 939 O O . ARG A 1 123 ? -14.352 -6.089 -12.974 1.00 91.56 123 ARG A O 1
ATOM 946 N N . GLU A 1 124 ? -12.942 -6.721 -14.613 1.00 91.19 124 GLU A N 1
ATOM 947 C CA . GLU A 1 124 ? -13.792 -7.791 -15.148 1.00 91.19 124 GLU A CA 1
ATOM 948 C C . GLU A 1 124 ? -14.137 -8.802 -14.050 1.00 91.19 124 GLU A C 1
ATOM 950 O O . GLU A 1 124 ? -15.312 -8.980 -13.737 1.00 91.19 124 GLU A O 1
ATOM 955 N N . VAL A 1 125 ? -13.117 -9.341 -13.376 1.00 89.38 125 VAL A N 1
ATOM 956 C CA . VAL A 1 125 ? -13.293 -10.328 -12.299 1.00 89.38 125 VAL A CA 1
ATOM 957 C C . VAL A 1 125 ? -13.983 -9.722 -11.075 1.00 89.38 125 VAL A C 1
ATOM 959 O O . VAL A 1 125 ? -14.823 -10.367 -10.452 1.00 89.38 125 VAL A O 1
ATOM 962 N N . ALA A 1 126 ? -13.671 -8.473 -10.717 1.00 87.31 126 ALA A N 1
ATOM 963 C CA . ALA A 1 126 ? -14.315 -7.803 -9.590 1.00 87.31 126 ALA A CA 1
ATOM 964 C C . ALA A 1 126 ? -15.834 -7.660 -9.789 1.00 87.31 126 ALA A C 1
ATOM 966 O O . ALA A 1 126 ? -16.593 -7.846 -8.840 1.00 87.31 126 ALA A O 1
ATOM 967 N N . ASN A 1 127 ? -16.271 -7.396 -11.025 1.00 89.75 127 ASN A N 1
ATOM 968 C CA . ASN A 1 127 ? -17.682 -7.248 -11.383 1.00 89.75 127 ASN A CA 1
ATOM 969 C C . ASN A 1 127 ? -18.458 -8.578 -11.387 1.00 89.75 127 ASN A C 1
ATOM 971 O O . ASN A 1 127 ? -19.689 -8.558 -11.392 1.00 89.75 127 ASN A O 1
ATOM 975 N N . GLU A 1 128 ? -17.778 -9.729 -11.378 1.00 91.50 128 GLU A N 1
ATOM 976 C CA . GLU A 1 128 ? -18.425 -11.042 -11.239 1.00 91.50 128 GLU A CA 1
ATOM 977 C C . GLU A 1 128 ? -18.945 -11.291 -9.813 1.00 91.50 128 GLU A C 1
ATOM 979 O O . GLU A 1 128 ? -19.753 -12.197 -9.588 1.00 91.50 128 GLU A O 1
ATOM 984 N N . GLY A 1 129 ? -18.492 -10.501 -8.833 1.00 89.00 129 GLY A N 1
ATOM 985 C CA . GLY A 1 129 ? -18.817 -10.692 -7.426 1.00 89.00 129 GLY A CA 1
ATOM 986 C C . GLY A 1 129 ? -18.873 -9.398 -6.621 1.00 89.00 129 GLY A C 1
ATOM 987 O O . GLY A 1 129 ? -19.008 -8.299 -7.142 1.00 89.00 129 GLY A O 1
ATOM 988 N N . ASP A 1 130 ? -18.796 -9.539 -5.300 1.00 91.19 130 ASP A N 1
ATOM 989 C CA . ASP A 1 130 ? -18.845 -8.416 -4.360 1.00 91.19 130 ASP A CA 1
ATOM 990 C C . ASP A 1 130 ? -17.433 -7.891 -4.025 1.00 91.19 130 ASP A C 1
ATOM 992 O O . ASP A 1 130 ? -17.055 -7.778 -2.857 1.00 91.19 130 ASP A O 1
ATOM 996 N N . ALA A 1 131 ? -16.625 -7.604 -5.051 1.00 90.88 131 ALA A N 1
ATOM 997 C CA . ALA A 1 131 ? -15.197 -7.303 -4.912 1.00 90.88 131 ALA A CA 1
ATOM 998 C C . ALA A 1 131 ? -14.812 -5.923 -5.461 1.00 90.88 131 ALA A C 1
ATOM 1000 O O . ALA A 1 131 ? -15.342 -5.469 -6.467 1.00 90.88 131 ALA A O 1
ATOM 1001 N N . LEU A 1 132 ? -13.853 -5.267 -4.809 1.00 91.50 132 LEU A N 1
ATOM 1002 C CA . LEU A 1 132 ? -13.345 -3.952 -5.201 1.00 91.50 132 LEU A CA 1
ATOM 1003 C C . LEU A 1 132 ? -11.985 -4.080 -5.894 1.00 91.50 132 LEU A C 1
ATOM 1005 O O . LEU A 1 132 ? -11.192 -4.957 -5.554 1.00 91.50 132 LEU A O 1
ATOM 1009 N N . VAL A 1 133 ? -11.689 -3.166 -6.815 1.00 93.31 133 VAL A N 1
ATOM 1010 C CA . VAL A 1 133 ? -10.385 -3.050 -7.477 1.00 93.31 133 VAL A CA 1
ATOM 1011 C C . VAL A 1 133 ? -9.522 -2.033 -6.741 1.00 93.31 133 VAL A C 1
ATOM 1013 O O . VAL A 1 133 ? -9.927 -0.884 -6.551 1.00 93.31 133 VAL A O 1
ATOM 1016 N N . ALA A 1 134 ? -8.306 -2.436 -6.386 1.00 93.31 134 ALA A N 1
ATOM 1017 C CA . ALA A 1 134 ? -7.318 -1.580 -5.748 1.00 93.31 134 ALA A CA 1
ATOM 1018 C C . ALA A 1 134 ? -6.149 -1.282 -6.698 1.00 93.31 134 ALA A C 1
ATOM 1020 O O . ALA A 1 134 ? -5.631 -2.189 -7.344 1.00 93.31 134 ALA A O 1
ATOM 1021 N N . GLY A 1 135 ? -5.724 -0.019 -6.781 1.00 91.38 135 GLY A N 1
ATOM 1022 C CA . GLY A 1 135 ? -4.481 0.363 -7.461 1.00 91.38 135 GLY A CA 1
ATOM 1023 C C . GLY A 1 135 ? -3.318 0.426 -6.473 1.00 91.38 135 GLY A C 1
ATOM 1024 O O . GLY A 1 135 ? -3.335 1.269 -5.576 1.00 91.38 135 GLY A O 1
ATOM 1025 N N . GLY A 1 136 ? -2.330 -0.452 -6.626 1.00 90.00 136 GLY A N 1
ATOM 1026 C CA . GLY A 1 136 ? -1.166 -0.552 -5.743 1.00 90.00 136 GLY A CA 1
ATOM 1027 C C . GLY A 1 136 ? 0.055 0.213 -6.261 1.00 90.00 136 GLY A C 1
ATOM 1028 O O . GLY A 1 136 ? 0.340 0.209 -7.456 1.00 90.00 136 GLY A O 1
ATOM 1029 N N . VAL A 1 137 ? 0.814 0.835 -5.365 1.00 90.62 137 VAL A N 1
ATOM 1030 C CA . VAL A 1 137 ? 2.188 1.308 -5.613 1.00 90.62 137 VAL A CA 1
ATOM 1031 C C . VAL A 1 137 ? 3.092 0.799 -4.496 1.00 90.62 137 VAL A C 1
ATOM 1033 O O . VAL A 1 137 ? 2.638 0.624 -3.368 1.00 90.62 137 VAL A O 1
ATOM 1036 N N . CYS A 1 138 ? 4.373 0.606 -4.794 1.00 90.88 138 CYS A N 1
ATOM 1037 C CA . CYS A 1 138 ? 5.384 0.166 -3.830 1.00 90.88 138 CYS A CA 1
ATOM 1038 C C . CYS A 1 138 ? 6.659 1.004 -3.823 1.00 90.88 138 CYS A C 1
ATOM 1040 O O . CYS A 1 138 ? 6.799 1.915 -4.640 1.00 90.88 138 CYS A O 1
ATOM 1042 N N . GLN A 1 139 ? 7.589 0.693 -2.919 1.00 90.06 139 GLN A N 1
ATOM 1043 C CA . GLN A 1 139 ? 8.881 1.375 -2.868 1.00 90.06 139 GLN A CA 1
ATOM 1044 C C . GLN A 1 139 ? 9.591 1.364 -4.218 1.00 90.06 139 GLN A C 1
ATOM 1046 O O . GLN A 1 139 ? 9.505 0.398 -4.986 1.00 90.06 139 GLN A O 1
ATOM 1051 N N . THR A 1 140 ? 10.281 2.461 -4.508 1.00 85.69 140 THR A N 1
ATOM 1052 C CA . THR A 1 140 ? 10.943 2.681 -5.784 1.00 85.69 140 THR A CA 1
ATOM 1053 C C . THR A 1 140 ? 12.454 2.500 -5.653 1.00 85.69 140 THR A C 1
ATOM 1055 O O . THR A 1 140 ? 13.081 2.965 -4.697 1.00 85.69 140 THR A O 1
ATOM 1058 N N . PRO A 1 141 ? 13.099 1.933 -6.679 1.00 84.69 141 PRO A N 1
ATOM 1059 C CA . PRO A 1 141 ? 14.543 2.037 -6.888 1.00 84.69 141 PRO A CA 1
ATOM 1060 C C . PRO A 1 141 ? 15.137 3.429 -6.723 1.00 84.69 141 PRO A C 1
ATOM 1062 O O . PRO A 1 141 ? 16.283 3.601 -6.299 1.00 84.69 141 PRO A O 1
ATOM 1065 N N . SER A 1 142 ? 14.359 4.432 -7.125 1.00 83.44 142 SER A N 1
ATOM 1066 C CA . SER A 1 142 ? 14.753 5.829 -7.119 1.00 83.44 142 SER A CA 1
ATOM 1067 C C . SER A 1 142 ? 15.001 6.347 -5.703 1.00 83.44 142 SER A C 1
ATOM 1069 O O . SER A 1 142 ? 15.971 7.079 -5.508 1.00 83.44 142 SER A O 1
ATOM 1071 N N . TYR A 1 143 ? 14.213 5.915 -4.716 1.00 84.06 143 TYR A N 1
ATOM 1072 C CA . TYR A 1 143 ? 14.452 6.247 -3.312 1.00 84.06 143 TYR A CA 1
ATOM 1073 C C . TYR A 1 143 ? 15.756 5.630 -2.792 1.00 84.06 143 TYR A C 1
ATOM 1075 O O . TYR A 1 143 ? 16.610 6.339 -2.265 1.00 84.06 143 TYR A O 1
ATOM 1083 N N . LEU A 1 144 ? 15.974 4.337 -3.056 1.00 83.75 144 LEU A N 1
ATOM 1084 C CA . LEU A 1 144 ? 17.206 3.631 -2.669 1.00 83.75 144 LEU A CA 1
ATOM 1085 C C . LEU A 1 144 ? 18.465 4.194 -3.350 1.00 83.75 144 LEU A C 1
ATOM 1087 O O . LEU A 1 144 ? 19.570 4.073 -2.828 1.00 83.75 144 LEU A O 1
ATOM 1091 N N . SER A 1 145 ? 18.303 4.829 -4.512 1.00 85.62 145 SER A N 1
ATOM 1092 C CA . SER A 1 145 ? 19.377 5.516 -5.240 1.00 85.62 145 SER A CA 1
ATOM 1093 C C . SER A 1 145 ? 19.555 6.981 -4.816 1.00 85.62 145 SER A C 1
ATOM 1095 O O . SER A 1 145 ? 20.230 7.736 -5.518 1.00 85.62 145 SER A O 1
ATOM 1097 N N . CYS A 1 146 ? 18.935 7.401 -3.708 1.00 87.75 146 CYS A N 1
ATOM 1098 C CA . CYS A 1 146 ? 18.974 8.762 -3.169 1.00 87.75 146 CYS A CA 1
ATOM 1099 C C . CYS A 1 146 ? 18.524 9.842 -4.169 1.00 87.75 146 CYS A C 1
ATOM 1101 O O . CYS A 1 146 ? 19.062 10.955 -4.170 1.00 87.75 146 CYS A O 1
ATOM 1103 N N . LYS A 1 147 ? 17.560 9.535 -5.050 1.00 88.69 147 LYS A N 1
ATOM 1104 C CA . LYS A 1 147 ? 16.947 10.566 -5.899 1.00 88.69 147 LYS A CA 1
ATOM 1105 C C . LYS A 1 147 ? 16.097 11.520 -5.060 1.00 88.69 147 LYS A C 1
ATOM 1107 O O . LYS A 1 147 ? 15.737 11.232 -3.921 1.00 88.69 147 LYS A O 1
ATOM 1112 N N . SER A 1 148 ? 15.776 12.676 -5.639 1.00 94.81 148 SER A N 1
ATOM 1113 C CA . SER A 1 148 ? 14.989 13.693 -4.946 1.00 94.81 148 SER A CA 1
ATOM 1114 C C . SER A 1 148 ? 13.558 13.220 -4.666 1.00 94.81 148 SER A C 1
ATOM 1116 O O . SER A 1 148 ? 12.986 12.441 -5.432 1.00 94.81 148 SER A O 1
ATOM 1118 N N . GLU A 1 149 ? 12.939 13.767 -3.617 1.00 95.81 149 GLU A N 1
ATOM 1119 C CA . GLU A 1 149 ? 11.512 13.574 -3.321 1.00 95.81 149 GLU A CA 1
ATOM 1120 C C . GLU A 1 149 ? 10.632 13.845 -4.555 1.00 95.81 149 GLU A C 1
ATOM 1122 O O . GLU A 1 149 ? 9.700 13.091 -4.835 1.00 95.81 149 GLU A O 1
ATOM 1127 N N . SER A 1 150 ? 10.941 14.891 -5.332 1.00 97.00 150 SER A N 1
ATOM 1128 C CA . SER A 1 150 ? 10.202 15.220 -6.556 1.00 97.00 150 SER A CA 1
ATOM 1129 C C . SER A 1 150 ? 10.293 14.134 -7.625 1.00 97.00 150 SER A C 1
ATOM 1131 O O . SER A 1 150 ? 9.289 13.850 -8.279 1.00 97.00 150 SER A O 1
ATOM 1133 N N . ASP A 1 151 ? 11.459 13.504 -7.786 1.00 94.19 151 ASP A N 1
ATOM 1134 C CA . ASP A 1 151 ? 11.646 12.434 -8.770 1.00 94.19 151 ASP A CA 1
ATOM 1135 C C . ASP A 1 151 ? 10.863 11.182 -8.365 1.00 94.19 151 ASP A C 1
ATOM 1137 O O . ASP A 1 151 ? 10.156 10.597 -9.188 1.00 94.19 151 ASP A O 1
ATOM 1141 N N . VAL A 1 152 ? 10.929 10.810 -7.083 1.00 93.50 152 VAL A N 1
ATOM 1142 C CA . VAL A 1 152 ? 10.189 9.668 -6.524 1.00 93.50 152 VAL A CA 1
ATOM 1143 C C . VAL A 1 152 ? 8.678 9.896 -6.628 1.00 93.50 152 VAL A C 1
ATOM 1145 O O . VAL A 1 152 ? 7.944 9.055 -7.150 1.00 93.50 152 VAL A O 1
ATOM 1148 N N . LYS A 1 153 ? 8.189 11.081 -6.244 1.00 97.06 153 LYS A N 1
ATOM 1149 C CA . LYS A 1 153 ? 6.767 11.433 -6.382 1.00 97.06 153 LYS A CA 1
ATOM 1150 C C . LYS A 1 153 ? 6.290 11.422 -7.833 1.00 97.06 153 LYS A C 1
ATOM 1152 O O . LYS A 1 153 ? 5.145 11.043 -8.087 1.00 97.06 153 LYS A O 1
ATOM 1157 N N . ALA A 1 154 ? 7.140 11.791 -8.793 1.00 95.12 154 ALA A N 1
ATOM 1158 C CA . ALA A 1 154 ? 6.796 11.724 -10.211 1.00 95.12 154 ALA A CA 1
ATOM 1159 C C . ALA A 1 154 ? 6.547 10.279 -10.687 1.00 95.12 154 ALA A C 1
ATOM 1161 O O . ALA A 1 154 ? 5.708 10.063 -11.563 1.00 95.12 154 ALA A O 1
ATOM 1162 N N . ILE A 1 155 ? 7.215 9.282 -10.098 1.00 90.75 155 ILE A N 1
ATOM 1163 C CA . ILE A 1 155 ? 6.987 7.858 -10.397 1.00 90.75 155 ILE A CA 1
ATOM 1164 C C . ILE A 1 155 ? 5.625 7.399 -9.874 1.00 90.75 155 ILE A C 1
ATOM 1166 O O . ILE A 1 155 ? 4.847 6.810 -10.631 1.00 90.75 155 ILE A O 1
ATOM 1170 N N . PHE A 1 156 ? 5.288 7.731 -8.625 1.00 94.88 156 PHE A N 1
ATOM 1171 C CA . PHE A 1 156 ? 3.958 7.443 -8.077 1.00 94.88 156 PHE A CA 1
ATOM 1172 C C . PHE A 1 156 ? 2.856 8.131 -8.875 1.00 94.88 156 PHE A C 1
ATOM 1174 O O . PHE A 1 156 ? 1.808 7.538 -9.129 1.00 94.88 156 PHE A O 1
ATOM 1181 N N . LYS A 1 157 ? 3.103 9.363 -9.334 1.00 96.12 157 LYS A N 1
ATOM 1182 C CA . LYS A 1 157 ? 2.136 10.115 -10.132 1.00 96.12 157 LYS A CA 1
ATOM 1183 C C . LYS A 1 157 ? 1.822 9.420 -11.460 1.00 96.12 157 LYS A C 1
ATOM 1185 O O . LYS A 1 157 ? 0.650 9.293 -11.798 1.00 96.12 157 LYS A O 1
ATOM 1190 N N . LYS A 1 158 ? 2.833 8.892 -12.161 1.00 89.75 158 LYS A N 1
ATOM 1191 C CA . LYS A 1 158 ? 2.634 8.134 -13.413 1.00 89.75 158 LYS A CA 1
ATOM 1192 C C . LYS A 1 158 ? 1.729 6.913 -13.222 1.00 89.75 158 LYS A C 1
ATOM 1194 O O . LYS A 1 158 ? 0.862 6.663 -14.052 1.00 89.75 158 LYS A O 1
ATOM 1199 N N . GLN A 1 159 ? 1.911 6.165 -12.133 1.00 87.00 159 GLN A N 1
ATOM 1200 C CA . GLN A 1 159 ? 1.057 5.013 -11.815 1.00 87.00 159 GLN A CA 1
ATOM 1201 C C . GLN A 1 159 ? -0.356 5.449 -11.425 1.00 87.00 159 GLN A C 1
ATOM 1203 O O . GLN A 1 159 ? -1.341 4.897 -11.916 1.00 87.00 159 GLN A O 1
ATOM 1208 N N . LEU A 1 160 ? -0.464 6.500 -10.608 1.00 93.81 160 LEU A N 1
ATOM 1209 C CA . LEU A 1 160 ? -1.746 7.060 -10.204 1.00 93.81 160 LEU A CA 1
ATOM 1210 C C . LEU A 1 160 ? -2.593 7.521 -11.399 1.00 93.81 160 LEU A C 1
ATOM 1212 O O . LEU A 1 160 ? -3.817 7.373 -11.375 1.00 93.81 160 LEU A O 1
ATOM 1216 N N . ASP A 1 161 ? -1.966 8.070 -12.437 1.00 94.19 161 ASP A N 1
ATOM 1217 C CA . ASP A 1 161 ? -2.666 8.504 -13.646 1.00 94.19 161 ASP A CA 1
ATOM 1218 C C . ASP A 1 161 ? -3.330 7.316 -14.367 1.00 94.19 161 ASP A C 1
ATOM 1220 O O . ASP A 1 161 ? -4.476 7.432 -14.809 1.00 94.19 161 ASP A O 1
ATOM 1224 N N . VAL A 1 162 ? -2.682 6.142 -14.391 1.00 89.81 162 VAL A N 1
ATOM 1225 C CA . VAL A 1 162 ? -3.282 4.898 -14.909 1.00 89.81 162 VAL A CA 1
ATOM 1226 C C . VAL A 1 162 ? -4.465 4.464 -14.046 1.00 89.81 162 VAL A C 1
ATOM 1228 O O . VAL A 1 162 ? -5.554 4.229 -14.569 1.00 8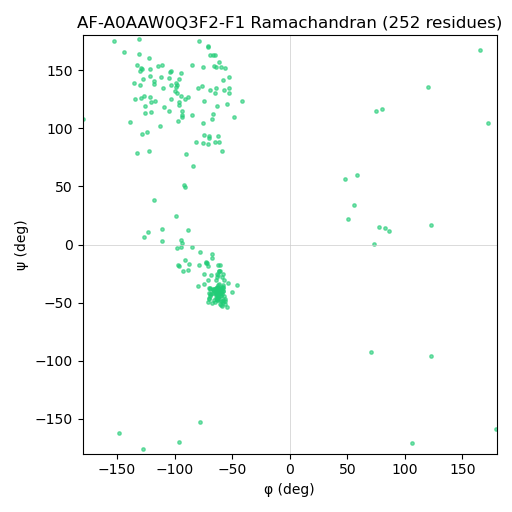9.81 162 VAL A O 1
ATOM 1231 N N . PHE A 1 163 ? -4.295 4.416 -12.723 1.00 91.56 163 PHE A N 1
ATOM 1232 C CA . PHE A 1 163 ? -5.361 3.999 -11.804 1.00 91.56 163 PHE A CA 1
ATOM 1233 C C . PHE A 1 163 ? -6.577 4.928 -11.840 1.00 91.56 163 PHE A C 1
ATOM 1235 O O . PHE A 1 163 ? -7.720 4.478 -11.741 1.00 91.56 163 PHE A O 1
ATOM 1242 N N . THR A 1 164 ? -6.339 6.225 -12.032 1.00 94.44 164 THR A N 1
ATOM 1243 C CA . THR A 1 164 ? -7.390 7.233 -12.185 1.00 94.44 164 THR A CA 1
ATOM 1244 C C . THR A 1 164 ? -8.115 7.054 -13.516 1.00 94.44 164 THR A C 1
ATOM 1246 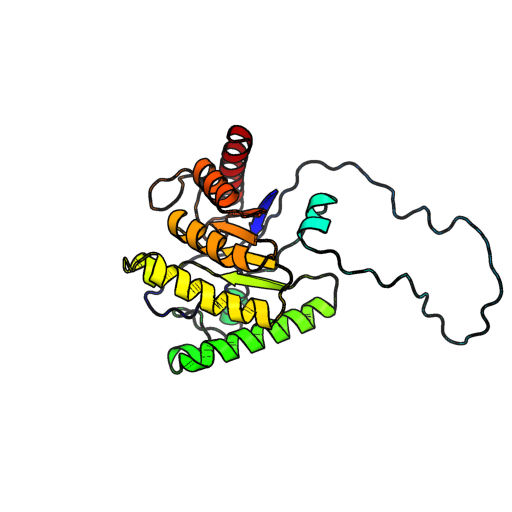O O . THR A 1 164 ? -9.344 7.010 -13.530 1.00 94.44 164 THR A O 1
ATOM 1249 N N . LYS A 1 165 ? -7.379 6.865 -14.623 1.00 95.06 165 LYS A N 1
ATOM 1250 C CA . LYS A 1 165 ? -7.951 6.563 -15.947 1.00 95.06 165 LYS A CA 1
ATOM 1251 C C . LYS A 1 165 ? -8.810 5.295 -15.925 1.00 95.06 165 LYS A C 1
ATOM 1253 O O . LYS A 1 165 ? -9.864 5.263 -16.553 1.00 95.06 165 LYS A O 1
ATOM 1258 N N . LYS A 1 166 ? -8.368 4.261 -15.206 1.00 92.62 166 LYS A N 1
ATOM 1259 C CA . LYS A 1 166 ? -9.062 2.969 -15.072 1.00 92.62 166 LYS A CA 1
ATOM 1260 C C . LYS A 1 166 ? -10.126 2.940 -13.974 1.00 92.62 166 LYS A C 1
ATOM 1262 O O . LYS A 1 166 ? -10.814 1.937 -13.826 1.00 92.62 166 LYS A O 1
ATOM 1267 N N . ASN A 1 167 ? -10.290 4.042 -13.241 1.00 95.31 167 ASN A N 1
ATOM 1268 C CA . ASN A 1 167 ? -11.270 4.201 -12.173 1.00 95.31 167 ASN A CA 1
ATOM 1269 C C . ASN A 1 167 ? -11.279 3.023 -11.176 1.00 95.31 167 ASN A C 1
ATOM 1271 O O . ASN A 1 167 ? -12.308 2.380 -10.959 1.00 95.31 167 ASN A O 1
ATOM 1275 N N . VAL A 1 168 ? -10.125 2.735 -10.569 1.00 91.06 168 VAL A N 1
ATOM 1276 C CA . VAL A 1 168 ? -10.035 1.794 -9.433 1.00 91.06 168 VAL A CA 1
ATOM 1277 C C . VAL A 1 168 ? -10.872 2.293 -8.249 1.00 91.06 168 VAL A C 1
ATOM 1279 O O . VAL A 1 168 ? -11.133 3.490 -8.143 1.00 91.06 168 VAL A O 1
ATOM 1282 N N . ASP A 1 169 ? -11.300 1.423 -7.343 1.00 94.69 169 ASP A N 1
ATOM 1283 C CA . ASP A 1 169 ? -12.195 1.806 -6.241 1.00 94.69 169 ASP A CA 1
ATOM 1284 C C . ASP A 1 169 ? -11.437 2.488 -5.094 1.00 94.69 169 ASP A C 1
ATOM 1286 O O . ASP A 1 169 ? -11.926 3.449 -4.497 1.00 94.69 169 ASP A O 1
ATOM 1290 N N . PHE A 1 170 ? -10.208 2.041 -4.826 1.00 96.88 170 PHE A N 1
ATOM 1291 C CA . PHE A 1 170 ? -9.304 2.634 -3.841 1.00 96.88 170 PHE A CA 1
ATOM 1292 C C . PHE A 1 170 ? -7.835 2.389 -4.209 1.00 96.88 170 PHE A C 1
ATOM 1294 O O . PHE A 1 170 ? -7.532 1.727 -5.203 1.00 96.88 170 PHE A O 1
ATOM 1301 N N . LEU A 1 171 ? -6.918 2.971 -3.440 1.00 97.19 171 LEU A N 1
ATOM 1302 C CA . LEU A 1 171 ? -5.479 2.908 -3.688 1.00 97.19 171 LEU A CA 1
ATOM 1303 C C . LEU A 1 171 ? -4.745 2.296 -2.497 1.00 97.19 171 LEU A C 1
ATOM 1305 O O . LEU A 1 171 ? -5.178 2.449 -1.353 1.00 97.19 171 LEU A O 1
ATOM 1309 N N . ILE A 1 172 ? -3.620 1.640 -2.765 1.00 95.81 172 ILE A N 1
ATOM 1310 C CA . ILE A 1 172 ? -2.764 1.023 -1.752 1.00 95.81 172 ILE A CA 1
ATOM 1311 C C . ILE A 1 172 ? -1.319 1.480 -1.980 1.00 95.81 172 ILE A C 1
ATOM 1313 O O . ILE A 1 172 ? -0.783 1.338 -3.072 1.00 95.81 172 ILE A O 1
ATOM 1317 N N . ALA A 1 173 ? -0.682 2.028 -0.948 1.00 96.19 173 ALA A N 1
ATOM 1318 C CA . ALA A 1 173 ? 0.770 2.156 -0.866 1.00 96.19 173 ALA A CA 1
ATOM 1319 C C . ALA A 1 173 ? 1.305 0.977 -0.041 1.00 96.19 173 ALA A C 1
ATOM 1321 O O . ALA A 1 173 ? 1.111 0.950 1.171 1.00 96.19 173 ALA A O 1
ATOM 1322 N N . GLU A 1 174 ? 1.938 -0.010 -0.666 1.00 91.19 174 GLU A N 1
ATOM 1323 C CA . GLU A 1 174 ? 2.379 -1.242 -0.002 1.00 91.19 174 GLU A CA 1
ATOM 1324 C C . GLU A 1 174 ? 3.832 -1.603 -0.286 1.00 91.19 174 GLU A C 1
ATOM 1326 O O . GLU A 1 174 ? 4.401 -1.122 -1.250 1.00 91.19 174 GLU A O 1
ATOM 1331 N N . TYR A 1 175 ? 4.425 -2.499 0.512 1.00 93.19 175 TYR A N 1
ATOM 1332 C CA . TYR A 1 175 ? 5.810 -2.942 0.304 1.00 93.19 175 TYR A CA 1
ATOM 1333 C C . TYR A 1 175 ? 6.790 -1.754 0.342 1.00 93.19 175 TYR A C 1
ATOM 1335 O O . TYR A 1 175 ? 7.472 -1.432 -0.630 1.00 93.19 175 TYR A O 1
ATOM 1343 N N . PHE A 1 176 ? 6.785 -1.075 1.491 1.00 95.50 176 PHE A N 1
ATOM 1344 C CA . PHE A 1 176 ? 7.717 -0.008 1.839 1.00 95.50 176 PHE A CA 1
ATOM 1345 C C . PHE A 1 176 ? 8.487 -0.362 3.112 1.00 95.50 176 PHE A C 1
ATOM 1347 O O . PHE A 1 176 ? 7.883 -0.643 4.152 1.00 95.50 176 PHE A O 1
ATOM 1354 N N . GLU A 1 177 ? 9.811 -0.297 3.030 1.00 95.12 177 GLU A N 1
ATOM 1355 C CA . GLU A 1 177 ? 10.749 -0.496 4.144 1.00 95.12 177 GLU A CA 1
ATOM 1356 C C . GLU A 1 177 ? 11.112 0.807 4.870 1.00 95.12 177 GLU A C 1
ATOM 1358 O O . GLU A 1 177 ? 11.669 0.769 5.968 1.00 95.12 177 GLU A O 1
ATOM 1363 N N . HIS A 1 178 ? 10.788 1.951 4.263 1.00 97.88 178 HIS A N 1
ATOM 1364 C CA . HIS A 1 178 ? 11.069 3.291 4.773 1.00 97.88 178 HIS A CA 1
ATOM 1365 C C . HIS A 1 178 ? 9.766 4.086 4.820 1.00 97.88 178 HIS A C 1
ATOM 1367 O O . HIS A 1 178 ? 9.123 4.304 3.787 1.00 97.88 178 HIS A O 1
ATOM 1373 N N . VAL A 1 179 ? 9.358 4.541 6.008 1.00 98.38 179 VAL A N 1
ATOM 1374 C CA . VAL A 1 179 ? 8.077 5.257 6.128 1.00 98.38 179 VAL A CA 1
ATOM 1375 C C . VAL A 1 179 ? 8.105 6.620 5.437 1.00 98.38 179 VAL A C 1
ATOM 1377 O O . VAL A 1 179 ? 7.069 7.097 4.988 1.00 98.38 179 VAL A O 1
ATOM 1380 N N . GLU A 1 180 ? 9.283 7.227 5.299 1.00 98.25 180 GLU A N 1
ATOM 1381 C CA . GLU A 1 180 ? 9.462 8.486 4.571 1.00 98.25 180 GLU A CA 1
ATOM 1382 C C . GLU A 1 180 ? 8.996 8.376 3.111 1.00 98.25 180 GLU A C 1
ATOM 1384 O O . GLU A 1 180 ? 8.185 9.184 2.658 1.00 98.25 180 GLU A O 1
ATOM 1389 N N . GLU A 1 181 ? 9.432 7.344 2.384 1.00 98.12 181 GLU A N 1
ATOM 1390 C CA . GLU A 1 181 ? 8.985 7.134 1.004 1.00 98.12 181 GLU A CA 1
ATOM 1391 C C . GLU A 1 181 ? 7.483 6.810 0.944 1.00 98.12 181 GLU A C 1
ATOM 1393 O O . GLU A 1 181 ? 6.757 7.309 0.079 1.00 98.12 181 GLU A O 1
ATOM 1398 N N . ALA A 1 182 ? 6.992 6.019 1.902 1.00 98.00 182 ALA A N 1
ATOM 1399 C CA . ALA A 1 182 ? 5.578 5.676 1.996 1.00 98.00 182 ALA A CA 1
ATOM 1400 C C . ALA A 1 182 ? 4.695 6.914 2.242 1.00 98.00 182 ALA A C 1
ATOM 1402 O O . ALA A 1 182 ? 3.604 7.015 1.678 1.00 98.00 182 ALA A O 1
ATOM 1403 N N . GLU A 1 183 ? 5.155 7.895 3.026 1.00 98.44 183 GLU A N 1
ATOM 1404 C CA . GLU A 1 183 ? 4.460 9.175 3.189 1.00 98.44 183 GLU A CA 1
ATOM 1405 C C . GLU A 1 183 ? 4.359 9.927 1.862 1.00 98.44 183 GLU A C 1
ATOM 1407 O O . GLU A 1 183 ? 3.298 10.468 1.544 1.00 98.44 183 GLU A O 1
ATOM 1412 N N . TRP A 1 184 ? 5.429 9.946 1.064 1.00 98.56 184 TRP A N 1
ATOM 1413 C CA . TRP A 1 184 ? 5.405 10.572 -0.257 1.00 98.56 184 TRP A CA 1
ATOM 1414 C C . TRP A 1 184 ? 4.416 9.879 -1.191 1.00 98.56 184 TRP A C 1
ATOM 1416 O O . TRP A 1 184 ? 3.658 10.565 -1.884 1.00 98.56 184 TRP A O 1
ATOM 1426 N N . ALA A 1 185 ? 4.371 8.544 -1.169 1.00 98.19 185 ALA A N 1
ATOM 1427 C CA . ALA A 1 185 ? 3.389 7.765 -1.912 1.00 98.19 185 ALA A CA 1
ATOM 1428 C C . ALA A 1 185 ? 1.960 8.126 -1.484 1.00 98.19 185 ALA A C 1
ATOM 1430 O O . ALA A 1 185 ? 1.153 8.525 -2.324 1.00 98.19 185 ALA A O 1
ATOM 1431 N N . VAL A 1 186 ? 1.653 8.092 -0.182 1.00 98.38 186 VAL A N 1
ATOM 1432 C CA . VAL A 1 186 ? 0.325 8.446 0.352 1.00 98.38 186 VAL A CA 1
ATOM 1433 C C . VAL A 1 186 ? -0.079 9.865 -0.045 1.00 98.38 186 VAL A C 1
ATOM 1435 O O . VAL A 1 186 ? -1.206 10.077 -0.496 1.00 98.38 186 VAL A O 1
ATOM 1438 N N . GLN A 1 187 ? 0.833 10.833 0.066 1.00 98.56 187 GLN A N 1
ATOM 1439 C CA . GLN A 1 187 ? 0.575 12.221 -0.320 1.00 98.56 187 GLN A CA 1
ATOM 1440 C C . GLN A 1 187 ? 0.205 12.343 -1.802 1.00 98.56 187 GLN A C 1
ATOM 1442 O O . GLN A 1 187 ? -0.729 13.072 -2.132 1.00 98.56 187 GLN A O 1
ATOM 1447 N N . VAL A 1 188 ? 0.896 11.617 -2.690 1.00 98.56 188 VAL A N 1
ATOM 1448 C CA . VAL A 1 188 ? 0.573 11.591 -4.123 1.00 98.56 188 VAL A CA 1
ATOM 1449 C C . VAL A 1 188 ? -0.770 10.903 -4.363 1.00 98.56 188 VAL A C 1
ATOM 1451 O O . VAL A 1 188 ? -1.637 11.485 -5.015 1.00 98.56 188 VAL A O 1
ATOM 1454 N N . LEU A 1 189 ? -0.987 9.707 -3.812 1.00 98.00 189 LEU A N 1
ATOM 1455 C CA . LEU A 1 189 ? -2.213 8.928 -4.013 1.00 98.00 189 LEU A CA 1
ATOM 1456 C C . LEU A 1 189 ? -3.464 9.671 -3.531 1.00 98.00 189 LEU A C 1
ATOM 1458 O O . LEU A 1 189 ? -4.493 9.656 -4.209 1.00 98.00 189 LEU A O 1
ATOM 1462 N N . LYS A 1 190 ? -3.364 10.391 -2.409 1.00 97.31 190 LYS A N 1
ATOM 1463 C CA . LYS A 1 190 ? -4.460 11.188 -1.841 1.00 97.31 190 LYS A CA 1
ATOM 1464 C C . LYS A 1 190 ? -4.974 12.264 -2.801 1.00 97.31 190 LYS A C 1
ATOM 1466 O O . LYS A 1 190 ? -6.153 12.610 -2.745 1.00 97.31 190 LYS A O 1
ATOM 1471 N N . THR A 1 191 ? -4.137 12.767 -3.715 1.00 98.25 191 THR A N 1
ATOM 1472 C CA . THR A 1 191 ? -4.556 13.774 -4.714 1.00 98.25 191 THR A CA 1
ATOM 1473 C C . THR A 1 191 ? -5.640 13.272 -5.670 1.00 98.25 191 THR A C 1
ATOM 1475 O O . THR A 1 191 ? -6.325 14.081 -6.289 1.00 98.25 191 THR A O 1
ATOM 1478 N N . SER A 1 192 ? -5.840 11.954 -5.763 1.00 97.25 192 SER A N 1
ATOM 1479 C CA . SER A 1 192 ? -6.908 11.341 -6.560 1.00 97.25 192 SER A CA 1
ATOM 1480 C C . SER A 1 192 ? -8.314 11.540 -5.987 1.00 97.25 192 SER A C 1
ATOM 1482 O O . SER A 1 192 ? -9.296 11.329 -6.695 1.00 97.25 192 SER A O 1
ATOM 1484 N N . GLY A 1 193 ? -8.425 11.882 -4.698 1.00 96.75 193 GLY A N 1
ATOM 1485 C CA . GLY A 1 193 ? -9.694 11.898 -3.969 1.00 96.75 193 GLY A CA 1
ATOM 1486 C C . GLY A 1 193 ? -10.251 10.510 -3.621 1.00 96.75 193 GLY A C 1
ATOM 1487 O O . GLY A 1 193 ? -11.310 10.433 -3.001 1.00 96.75 193 GLY A O 1
ATOM 1488 N N . LYS A 1 194 ? -9.563 9.418 -3.984 1.00 96.00 194 LYS A N 1
ATOM 1489 C CA . LYS A 1 194 ? -9.946 8.047 -3.610 1.00 96.00 194 LYS A CA 1
ATOM 1490 C C . LYS A 1 194 ? -9.395 7.676 -2.225 1.00 96.00 194 LYS A C 1
ATOM 1492 O O . LYS A 1 194 ? -8.384 8.243 -1.805 1.00 96.00 194 LYS A O 1
ATOM 1497 N N . PRO A 1 195 ? -10.025 6.729 -1.504 1.00 97.56 195 PRO A N 1
ATOM 1498 C CA . PRO A 1 195 ? -9.468 6.196 -0.264 1.00 97.56 195 PRO A CA 1
ATOM 1499 C C . PRO A 1 195 ? -8.077 5.590 -0.480 1.00 97.56 195 PRO A C 1
ATOM 1501 O O . PRO A 1 195 ? -7.840 4.927 -1.491 1.00 97.56 195 PRO A O 1
ATOM 1504 N N . VAL A 1 196 ? -7.177 5.798 0.480 1.00 98.00 196 VAL A N 1
ATOM 1505 C CA . VAL A 1 196 ? -5.798 5.305 0.453 1.00 98.00 196 VAL A CA 1
ATOM 1506 C C . VAL A 1 196 ? -5.555 4.405 1.660 1.00 98.00 196 VAL A C 1
ATOM 1508 O O . VAL A 1 196 ? -5.712 4.818 2.814 1.00 98.00 196 VAL A O 1
ATOM 1511 N N . ALA A 1 197 ? -5.146 3.172 1.383 1.00 97.31 197 ALA A N 1
ATOM 1512 C CA . ALA A 1 197 ? -4.533 2.279 2.349 1.00 97.31 197 ALA A CA 1
ATOM 1513 C C . ALA A 1 197 ? -3.006 2.379 2.262 1.00 97.31 197 ALA A C 1
ATOM 1515 O O . ALA A 1 197 ? -2.459 2.592 1.184 1.00 97.31 197 ALA A O 1
ATOM 1516 N N . ALA A 1 198 ? -2.315 2.211 3.385 1.00 96.69 198 ALA A N 1
ATOM 1517 C CA . ALA A 1 198 ? -0.862 2.174 3.437 1.00 96.69 198 ALA A CA 1
ATOM 1518 C C . ALA A 1 198 ? -0.380 1.005 4.302 1.00 96.69 198 ALA A C 1
ATOM 1520 O O . ALA A 1 198 ? -0.758 0.893 5.467 1.00 96.69 198 ALA A O 1
ATOM 1521 N N . SER A 1 199 ? 0.466 0.137 3.762 1.00 92.44 199 SER A N 1
ATOM 1522 C CA . SER A 1 199 ? 1.074 -0.965 4.504 1.00 92.44 199 SER A CA 1
ATOM 1523 C C . SER A 1 199 ? 2.581 -1.013 4.303 1.00 92.44 199 SER A C 1
ATOM 1525 O O . SER A 1 199 ? 3.077 -0.865 3.191 1.00 92.44 199 SER A O 1
ATOM 1527 N N . LEU A 1 200 ? 3.313 -1.248 5.384 1.00 94.75 200 LEU A N 1
ATOM 1528 C CA . LEU A 1 200 ? 4.773 -1.318 5.362 1.00 94.75 200 LEU A CA 1
ATOM 1529 C C . LEU A 1 200 ? 5.244 -2.774 5.444 1.00 94.75 200 LEU A C 1
ATOM 1531 O O . LEU A 1 200 ? 4.621 -3.589 6.126 1.00 94.75 200 LEU A O 1
ATOM 1535 N N . CYS A 1 201 ? 6.373 -3.108 4.825 1.00 93.31 201 CYS A N 1
ATOM 1536 C CA . CYS A 1 201 ? 6.990 -4.432 4.962 1.00 93.31 201 CYS A CA 1
ATOM 1537 C C . CYS A 1 201 ? 8.006 -4.467 6.114 1.00 93.31 201 CYS A C 1
ATOM 1539 O O . CYS A 1 201 ? 9.129 -4.946 5.970 1.00 93.31 201 CYS A O 1
ATOM 1541 N N . ILE A 1 202 ? 7.573 -3.971 7.280 1.00 94.88 202 ILE A N 1
ATOM 1542 C CA . ILE A 1 202 ? 8.378 -3.830 8.500 1.00 94.88 202 ILE A CA 1
ATOM 1543 C C . ILE A 1 202 ? 7.873 -4.738 9.626 1.00 94.88 202 ILE A C 1
ATOM 1545 O O . ILE A 1 202 ? 6.691 -5.086 9.697 1.00 94.88 202 ILE A O 1
ATOM 1549 N N . GLY A 1 203 ? 8.785 -5.107 10.523 1.00 94.38 203 GLY A N 1
ATOM 1550 C CA . GLY A 1 203 ? 8.490 -5.926 11.693 1.00 94.38 203 GLY A CA 1
ATOM 1551 C C . GLY A 1 203 ? 8.246 -5.085 12.951 1.00 94.38 203 GLY A C 1
ATOM 1552 O O . GLY A 1 203 ? 8.179 -3.856 12.894 1.00 94.38 203 GLY A O 1
ATOM 1553 N N . PRO A 1 204 ? 8.163 -5.726 14.130 1.00 96.56 204 PRO A N 1
ATOM 1554 C CA . PRO A 1 204 ? 8.005 -5.034 15.407 1.00 96.56 204 PRO A CA 1
ATOM 1555 C C . PRO A 1 204 ? 9.150 -4.075 15.764 1.00 96.56 204 PRO A C 1
ATOM 1557 O O . PRO A 1 204 ? 8.956 -3.246 16.655 1.00 96.56 204 PRO A O 1
ATOM 1560 N N . GLU A 1 205 ? 10.310 -4.200 15.121 1.00 97.38 205 GLU A N 1
ATOM 1561 C CA . GLU A 1 205 ? 11.489 -3.356 15.361 1.00 97.38 205 GLU A CA 1
ATOM 1562 C C . GLU A 1 205 ? 11.402 -1.981 14.685 1.00 97.38 205 GLU A C 1
ATOM 1564 O O . GLU A 1 205 ? 12.076 -1.054 15.120 1.00 97.38 205 GLU A O 1
ATOM 1569 N N . GLY A 1 206 ? 10.513 -1.811 13.700 1.00 96.38 206 GLY A N 1
ATOM 1570 C CA . GLY A 1 206 ? 10.374 -0.556 12.963 1.00 96.38 206 GLY A CA 1
ATOM 1571 C C . GLY A 1 206 ? 10.933 -0.614 11.549 1.00 96.38 206 GLY A C 1
ATOM 1572 O O . GLY A 1 206 ? 11.221 -1.691 11.025 1.00 96.38 206 GLY A O 1
ATOM 1573 N N . ASP A 1 207 ? 10.999 0.559 10.929 1.00 97.75 207 ASP A N 1
ATOM 1574 C CA . ASP A 1 207 ? 11.487 0.744 9.565 1.00 97.75 207 ASP A CA 1
ATOM 1575 C C . ASP A 1 207 ? 13.026 0.740 9.487 1.00 97.75 207 ASP A C 1
ATOM 1577 O O . ASP A 1 207 ? 13.725 0.682 10.503 1.00 97.75 207 ASP A O 1
ATOM 1581 N N . MET A 1 208 ? 13.572 0.807 8.273 1.00 94.75 208 MET A N 1
ATOM 1582 C CA . MET A 1 208 ? 15.022 0.758 8.040 1.00 94.75 208 MET A CA 1
ATOM 1583 C C . MET A 1 208 ? 15.791 1.986 8.557 1.00 94.75 208 MET A C 1
ATOM 1585 O O . MET A 1 208 ? 17.016 1.945 8.669 1.00 94.75 208 MET A O 1
ATOM 1589 N N . HIS A 1 209 ? 15.091 3.059 8.932 1.00 96.56 209 HIS A N 1
ATOM 1590 C CA . HIS A 1 209 ? 15.650 4.225 9.617 1.00 96.56 209 HIS A CA 1
ATOM 1591 C C . HIS A 1 209 ? 15.512 4.143 11.147 1.00 96.56 209 HIS A C 1
ATOM 1593 O O . HIS A 1 209 ? 15.887 5.080 11.854 1.00 96.56 209 HIS A O 1
ATOM 1599 N N . GLY A 1 210 ? 15.001 3.028 11.678 1.00 97.25 210 GLY A N 1
ATOM 1600 C CA . GLY A 1 210 ? 14.773 2.828 13.107 1.00 97.25 210 GLY A CA 1
ATOM 1601 C C . GLY A 1 210 ? 13.519 3.530 13.634 1.00 97.25 210 GLY A C 1
ATOM 1602 O O . GLY A 1 210 ? 13.364 3.680 14.848 1.00 97.25 210 GLY A O 1
ATOM 1603 N N . VAL A 1 211 ? 12.615 3.968 12.753 1.00 98.44 211 VAL A N 1
ATOM 1604 C CA . VAL A 1 211 ? 11.338 4.568 13.146 1.00 98.44 211 VAL A CA 1
ATOM 1605 C C . VAL A 1 211 ? 10.410 3.464 13.635 1.00 98.44 211 VAL A C 1
ATOM 1607 O O . VAL A 1 211 ? 10.109 2.509 12.920 1.00 98.44 211 VAL A O 1
ATOM 1610 N N . SER A 1 212 ? 9.919 3.592 14.869 1.00 98.44 212 SER A N 1
ATOM 1611 C CA . SER A 1 212 ? 9.062 2.565 15.471 1.00 98.44 212 SER A CA 1
ATOM 1612 C C . SER A 1 212 ? 7.773 2.334 14.660 1.00 98.44 212 SER A C 1
ATOM 1614 O O . SER A 1 212 ? 7.257 3.280 14.054 1.00 98.44 212 SER A O 1
ATOM 1616 N N . PRO A 1 213 ? 7.155 1.134 14.702 1.00 98.19 213 PRO A N 1
ATOM 1617 C CA . PRO A 1 213 ? 5.907 0.886 13.974 1.00 98.19 213 PRO A CA 1
ATOM 1618 C C . PRO A 1 213 ? 4.776 1.844 14.377 1.00 98.19 213 PRO A C 1
ATOM 1620 O O . PRO A 1 213 ? 4.002 2.292 13.535 1.00 98.19 213 PRO A O 1
ATOM 1623 N N . GLY A 1 214 ? 4.699 2.202 15.665 1.00 98.00 214 GLY A N 1
ATOM 1624 C CA . GLY A 1 214 ? 3.727 3.172 16.176 1.00 98.00 214 GLY A CA 1
ATOM 1625 C C . GLY A 1 214 ? 3.868 4.545 15.523 1.00 98.00 214 GLY A C 1
ATOM 1626 O O . GLY A 1 214 ? 2.886 5.106 15.043 1.00 98.00 214 GLY A O 1
ATOM 1627 N N . GLU A 1 215 ? 5.094 5.061 15.458 1.00 98.50 215 GLU A N 1
ATOM 1628 C CA . GLU A 1 215 ? 5.383 6.336 14.801 1.00 98.50 215 GLU A CA 1
ATOM 1629 C C . GLU A 1 215 ? 5.152 6.263 13.289 1.00 98.50 215 GLU A C 1
ATOM 1631 O O . GLU A 1 215 ? 4.559 7.181 12.720 1.00 98.50 215 GLU A O 1
ATOM 1636 N N . CYS A 1 216 ? 5.521 5.147 12.655 1.00 98.44 216 CYS A N 1
ATOM 1637 C CA . CYS A 1 216 ? 5.252 4.924 11.240 1.00 98.44 216 CYS A CA 1
ATOM 1638 C C . CYS A 1 216 ? 3.754 5.036 10.921 1.00 98.44 216 CYS A C 1
ATOM 1640 O O . CYS A 1 216 ? 3.356 5.734 9.991 1.00 98.44 216 CYS A O 1
ATOM 1642 N N . ALA A 1 217 ? 2.900 4.389 11.718 1.00 97.88 217 ALA A N 1
ATOM 1643 C CA . ALA A 1 217 ? 1.455 4.440 11.521 1.00 97.88 217 ALA A CA 1
ATOM 1644 C C . ALA A 1 217 ? 0.892 5.860 11.689 1.00 97.88 217 ALA A C 1
ATOM 1646 O O . ALA A 1 217 ? 0.096 6.303 10.863 1.00 97.88 217 ALA A O 1
ATOM 1647 N N . VAL A 1 218 ? 1.339 6.599 12.711 1.00 98.31 218 VAL A N 1
ATOM 1648 C CA . VAL A 1 218 ? 0.932 7.999 12.935 1.00 98.31 218 VAL A CA 1
ATOM 1649 C C . VAL A 1 218 ? 1.307 8.880 11.743 1.00 98.31 218 VAL A C 1
ATOM 1651 O O . VAL A 1 218 ? 0.496 9.687 11.290 1.00 98.31 218 VAL A O 1
ATOM 1654 N N . ARG A 1 219 ? 2.521 8.710 11.216 1.00 98.56 219 ARG A N 1
ATOM 1655 C CA . ARG A 1 219 ? 3.025 9.414 10.030 1.00 98.56 219 ARG A CA 1
ATOM 1656 C C . ARG A 1 219 ? 2.162 9.158 8.793 1.00 98.56 219 ARG A C 1
ATOM 1658 O O . ARG A 1 219 ? 1.689 10.106 8.169 1.00 98.56 219 ARG A O 1
ATOM 1665 N N . LEU A 1 220 ? 1.838 7.896 8.512 1.00 98.19 220 LEU A N 1
ATOM 1666 C CA . LEU A 1 220 ? 0.969 7.517 7.390 1.00 98.19 220 LEU A CA 1
ATOM 1667 C C . LEU A 1 220 ? -0.458 8.076 7.521 1.00 98.19 220 LEU A C 1
ATOM 1669 O O . LEU A 1 220 ? -1.012 8.593 6.547 1.00 98.19 220 LEU A O 1
ATOM 1673 N N . VAL A 1 221 ? -1.050 8.033 8.721 1.00 97.62 221 VAL A N 1
ATOM 1674 C CA . VAL A 1 221 ? -2.373 8.632 8.977 1.00 97.62 221 VAL A CA 1
ATOM 1675 C C . VAL A 1 221 ? -2.333 10.148 8.761 1.00 97.62 221 VAL A C 1
ATOM 1677 O O . VAL A 1 221 ? -3.193 10.690 8.067 1.00 97.62 221 VAL A O 1
ATOM 1680 N N . LYS A 1 222 ? -1.303 10.838 9.273 1.00 98.00 222 LYS A N 1
ATOM 1681 C CA . LYS A 1 222 ? -1.111 12.287 9.071 1.00 98.00 222 LYS A CA 1
ATOM 1682 C C . LYS A 1 222 ? -0.905 12.654 7.600 1.00 98.00 222 LYS A C 1
ATOM 1684 O O . LYS A 1 222 ? -1.444 13.663 7.146 1.00 98.00 222 LYS A O 1
ATOM 1689 N N . ALA A 1 223 ? -0.183 11.828 6.842 1.00 98.00 223 ALA A N 1
ATOM 1690 C CA . ALA A 1 223 ? -0.045 11.981 5.393 1.00 98.00 223 ALA A CA 1
ATOM 1691 C C . ALA A 1 223 ? -1.399 11.832 4.667 1.00 98.00 223 ALA A C 1
ATOM 1693 O O . ALA A 1 223 ? -1.638 12.469 3.637 1.00 98.00 223 ALA A O 1
ATOM 1694 N N . GLY A 1 224 ? -2.330 11.075 5.252 1.00 96.94 224 GLY A N 1
ATOM 1695 C CA . GLY A 1 224 ? -3.734 11.014 4.855 1.00 96.94 224 GLY A CA 1
ATOM 1696 C C . GLY A 1 224 ? -4.247 9.626 4.492 1.00 96.94 224 GLY A C 1
ATOM 1697 O O . GLY A 1 224 ? -5.296 9.548 3.857 1.00 96.94 224 GLY A O 1
ATOM 1698 N N . ALA A 1 225 ? -3.540 8.559 4.869 1.00 96.12 225 ALA A N 1
ATOM 1699 C CA . ALA A 1 225 ? -4.043 7.197 4.730 1.00 96.12 225 ALA A CA 1
ATOM 1700 C C . ALA A 1 225 ? -5.199 6.942 5.715 1.00 96.12 225 ALA A C 1
ATOM 1702 O O . ALA A 1 225 ? -5.089 7.237 6.905 1.00 96.12 225 ALA A O 1
ATOM 1703 N N . GLN A 1 226 ? -6.304 6.359 5.238 1.00 96.81 226 GLN A N 1
ATOM 1704 C CA . GLN A 1 226 ? -7.445 5.975 6.086 1.00 96.81 226 GLN A CA 1
ATOM 1705 C C . GLN A 1 226 ? -7.299 4.559 6.676 1.00 96.81 226 GLN A C 1
ATOM 1707 O O . GLN A 1 226 ? -7.915 4.210 7.695 1.00 96.81 226 GLN A O 1
ATOM 1712 N N . ILE A 1 227 ? -6.476 3.728 6.038 1.00 97.50 227 ILE A N 1
ATOM 1713 C CA . ILE A 1 227 ? -6.196 2.347 6.435 1.00 97.50 227 ILE A CA 1
ATOM 1714 C C . ILE A 1 227 ? -4.678 2.212 6.541 1.00 97.50 227 ILE A C 1
ATOM 1716 O O . ILE A 1 227 ? -3.977 2.578 5.604 1.00 97.50 227 ILE A O 1
ATOM 1720 N N . VAL A 1 228 ? -4.165 1.711 7.666 1.00 96.00 228 VAL A N 1
ATOM 1721 C CA . VAL A 1 228 ? -2.720 1.535 7.890 1.00 96.00 228 VAL A CA 1
ATOM 1722 C C . VAL A 1 228 ? -2.394 0.118 8.355 1.00 96.00 228 VAL A C 1
ATOM 1724 O O . VAL A 1 22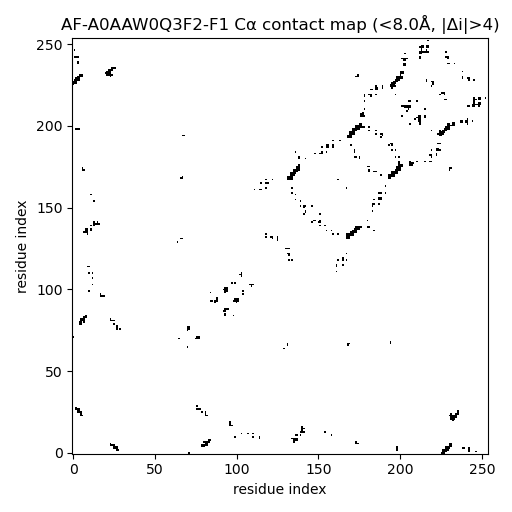8 ? -3.227 -0.529 8.986 1.00 96.00 228 VAL A O 1
ATOM 1727 N N . GLY A 1 229 ? -1.205 -0.399 8.060 1.00 95.31 229 GLY A N 1
ATOM 1728 C CA . GLY A 1 229 ? -0.890 -1.784 8.395 1.00 95.31 229 GLY A CA 1
ATOM 1729 C C . GLY A 1 229 ? 0.491 -2.265 7.982 1.00 95.31 229 GLY A C 1
ATOM 1730 O O . GLY A 1 229 ? 1.397 -1.468 7.741 1.00 95.31 229 GLY A O 1
ATOM 1731 N N . VAL A 1 230 ? 0.632 -3.588 7.876 1.00 93.38 230 VAL A N 1
ATOM 1732 C CA . VAL A 1 230 ? 1.862 -4.247 7.407 1.00 93.38 230 VAL A CA 1
ATOM 1733 C C . VAL A 1 230 ? 1.569 -5.325 6.365 1.00 93.38 230 VAL A C 1
ATOM 1735 O O . VAL A 1 230 ? 0.472 -5.891 6.345 1.00 93.38 230 VAL A O 1
ATOM 1738 N N . ASN A 1 231 ? 2.546 -5.616 5.505 1.00 89.38 231 ASN A N 1
ATOM 1739 C CA . ASN A 1 231 ? 2.465 -6.667 4.491 1.00 89.38 231 ASN A CA 1
ATOM 1740 C C . ASN A 1 231 ? 3.812 -7.385 4.257 1.00 89.38 231 ASN A C 1
ATOM 1742 O O . ASN A 1 231 ? 4.879 -6.902 4.616 1.00 89.38 231 ASN A O 1
ATOM 1746 N N . CYS A 1 232 ? 3.762 -8.534 3.583 1.00 85.94 232 CYS A N 1
ATOM 1747 C CA . CYS A 1 232 ? 4.910 -9.244 3.003 1.00 85.94 232 CYS A CA 1
ATOM 1748 C C . CYS A 1 232 ? 5.919 -9.920 3.958 1.00 85.94 232 CYS A C 1
ATOM 1750 O O . CYS A 1 232 ? 5.737 -11.096 4.248 1.00 85.94 232 CYS A O 1
ATOM 1752 N N . HIS A 1 233 ? 7.006 -9.248 4.359 1.00 83.31 233 HIS A N 1
ATOM 1753 C CA . HIS A 1 233 ? 8.274 -9.878 4.787 1.00 83.31 233 HIS A CA 1
ATOM 1754 C C . HIS A 1 233 ? 8.183 -10.865 5.957 1.00 83.31 233 HIS A C 1
ATOM 1756 O O . HIS A 1 233 ? 9.025 -11.756 6.088 1.00 83.31 233 HIS A O 1
ATOM 1762 N N . PHE A 1 234 ? 7.170 -10.717 6.800 1.00 86.12 234 PHE A N 1
ATOM 1763 C CA . PHE A 1 234 ? 7.085 -11.396 8.080 1.00 86.12 234 PHE A CA 1
ATOM 1764 C C . PHE A 1 234 ? 5.976 -12.447 8.101 1.00 86.12 234 PHE A C 1
ATOM 1766 O O . PHE A 1 234 ? 4.988 -12.374 7.371 1.00 86.12 234 PHE A O 1
ATOM 1773 N N . ASP A 1 235 ? 6.141 -13.449 8.963 1.00 90.56 235 ASP A N 1
ATOM 1774 C CA . ASP A 1 235 ? 5.084 -14.414 9.239 1.00 90.56 235 ASP A CA 1
ATOM 1775 C C . ASP A 1 235 ? 3.890 -13.736 9.949 1.00 90.56 235 ASP A C 1
ATOM 1777 O O . ASP A 1 235 ? 4.034 -12.651 10.526 1.00 90.56 235 ASP A O 1
ATOM 1781 N N . PRO A 1 236 ? 2.705 -14.372 9.971 1.00 87.19 236 PRO A N 1
ATOM 1782 C CA . PRO A 1 236 ? 1.512 -13.744 10.523 1.00 87.19 236 PRO A CA 1
ATOM 1783 C C . PRO A 1 236 ? 1.619 -13.293 11.973 1.00 87.19 236 PRO A C 1
ATOM 1785 O O . PRO A 1 236 ? 1.044 -12.265 12.320 1.00 87.19 236 PRO A O 1
ATOM 1788 N N . LEU A 1 237 ? 2.311 -14.048 12.831 1.00 92.38 237 LEU A N 1
ATOM 1789 C CA . LEU A 1 237 ? 2.395 -13.709 14.251 1.00 92.38 237 LEU A CA 1
ATOM 1790 C C . LEU A 1 237 ? 3.246 -12.456 14.433 1.00 92.38 237 LEU A C 1
ATOM 1792 O O . LEU A 1 237 ? 2.860 -11.539 15.158 1.00 92.38 237 LEU A O 1
ATOM 1796 N N . THR A 1 238 ? 4.348 -12.373 13.691 1.00 92.81 238 THR A N 1
ATOM 1797 C CA . THR A 1 238 ? 5.195 -11.182 13.657 1.00 92.81 238 THR A CA 1
ATOM 1798 C C . THR A 1 238 ? 4.448 -9.967 13.087 1.00 92.81 238 THR A C 1
ATOM 1800 O O . THR A 1 238 ? 4.531 -8.877 13.659 1.00 92.81 238 THR A O 1
ATOM 1803 N N . CYS A 1 239 ? 3.649 -10.141 12.025 1.00 91.50 239 CYS A N 1
ATOM 1804 C CA . CYS A 1 239 ? 2.793 -9.075 11.490 1.00 91.50 239 CYS A CA 1
ATOM 1805 C C . CYS A 1 239 ? 1.767 -8.576 12.518 1.00 91.50 239 CYS A C 1
ATOM 1807 O O . CYS A 1 239 ? 1.582 -7.368 12.667 1.00 91.50 239 CYS A O 1
ATOM 1809 N N . VAL A 1 240 ? 1.111 -9.481 13.251 1.00 92.81 240 VAL A N 1
ATOM 1810 C CA . VAL A 1 240 ? 0.125 -9.115 14.282 1.00 92.81 240 VAL A CA 1
ATOM 1811 C C . VAL A 1 240 ? 0.770 -8.297 15.402 1.00 92.81 240 VAL A C 1
ATOM 1813 O O . VAL A 1 240 ? 0.197 -7.291 15.827 1.00 92.81 240 VAL A O 1
ATOM 1816 N N . GLU A 1 241 ? 1.976 -8.658 15.843 1.00 95.12 241 GLU A N 1
ATOM 1817 C CA . GLU A 1 241 ? 2.707 -7.875 16.846 1.00 95.12 241 GLU A CA 1
ATOM 1818 C C . GLU A 1 241 ? 3.099 -6.481 16.328 1.00 95.12 241 GLU A C 1
ATOM 1820 O O . GLU A 1 241 ? 2.961 -5.491 17.053 1.00 95.12 241 GLU A O 1
ATOM 1825 N N . ALA A 1 242 ? 3.516 -6.359 15.063 1.00 94.88 242 ALA A N 1
ATOM 1826 C CA . ALA A 1 242 ? 3.790 -5.060 14.448 1.00 94.88 242 ALA A CA 1
ATOM 1827 C C . ALA A 1 242 ? 2.523 -4.186 14.377 1.00 94.88 242 ALA A C 1
ATOM 1829 O O . ALA A 1 242 ? 2.544 -3.032 14.812 1.00 94.88 242 ALA A O 1
ATOM 1830 N N . VAL A 1 243 ? 1.390 -4.746 13.935 1.00 95.06 243 VAL A N 1
ATOM 1831 C CA . VAL A 1 243 ? 0.096 -4.038 13.881 1.00 95.06 243 VAL A CA 1
ATOM 1832 C C . VAL A 1 243 ? -0.378 -3.617 15.268 1.00 95.06 243 VAL A C 1
ATOM 1834 O O . VAL A 1 243 ? -0.905 -2.519 15.435 1.00 95.06 243 VAL A O 1
ATOM 1837 N N . LYS A 1 244 ? -0.160 -4.441 16.294 1.00 96.50 244 LYS A N 1
ATOM 1838 C CA . LYS A 1 244 ? -0.465 -4.081 17.682 1.00 96.50 244 LYS A CA 1
ATOM 1839 C C . LYS A 1 244 ? 0.331 -2.852 18.136 1.00 96.50 244 LYS A C 1
ATOM 1841 O O . LYS A 1 244 ? -0.241 -1.964 18.769 1.00 96.50 244 LYS A O 1
ATOM 1846 N N . LYS A 1 245 ? 1.620 -2.763 17.781 1.00 97.88 245 LYS A N 1
ATOM 1847 C CA . LYS A 1 245 ? 2.451 -1.573 18.044 1.00 97.88 245 LYS A CA 1
ATOM 1848 C C . LYS A 1 245 ? 1.987 -0.356 17.233 1.00 97.88 245 LYS A C 1
ATOM 1850 O O . LYS A 1 245 ? 1.902 0.733 17.797 1.00 97.88 245 LYS A O 1
ATOM 1855 N N . MET A 1 246 ? 1.637 -0.537 15.955 1.00 98.00 246 MET A N 1
ATOM 1856 C CA . MET A 1 246 ? 1.045 0.511 15.110 1.00 98.00 246 MET A CA 1
ATOM 1857 C C . MET A 1 246 ? -0.234 1.082 15.734 1.00 98.00 246 MET A C 1
ATOM 1859 O O . MET A 1 246 ? -0.365 2.296 15.886 1.00 98.00 246 MET A O 1
ATOM 1863 N N . LYS A 1 247 ? -1.140 0.200 16.172 1.00 95.62 247 LYS A N 1
ATOM 1864 C CA . LYS A 1 247 ? -2.389 0.552 16.853 1.00 95.62 247 LYS A CA 1
ATOM 1865 C C . LYS A 1 247 ? -2.160 1.388 18.098 1.00 95.62 247 LYS A C 1
ATOM 1867 O O . LYS A 1 247 ? -2.720 2.474 18.203 1.00 95.62 247 LYS A O 1
ATOM 1872 N N . ALA A 1 248 ? -1.280 0.927 18.981 1.00 96.94 248 ALA A N 1
ATOM 1873 C CA . ALA A 1 248 ? -0.939 1.667 20.187 1.00 96.94 248 ALA A CA 1
ATOM 1874 C C . ALA A 1 248 ? -0.295 3.037 19.895 1.00 96.94 248 ALA A C 1
ATOM 1876 O O . ALA A 1 248 ? -0.368 3.927 20.736 1.00 96.94 248 ALA A O 1
ATOM 1877 N N . GLY A 1 249 ? 0.368 3.206 18.745 1.00 97.06 249 GLY A N 1
ATOM 1878 C CA . GLY A 1 249 ? 0.916 4.492 18.307 1.00 97.06 249 GLY A CA 1
ATOM 1879 C C . GLY A 1 249 ? -0.171 5.484 17.900 1.00 97.06 249 GLY A C 1
ATOM 1880 O O . GLY A 1 249 ? -0.173 6.610 18.387 1.00 97.06 249 GLY A O 1
ATOM 1881 N N . VAL A 1 250 ? -1.113 5.049 17.057 1.00 93.69 250 VAL A N 1
ATOM 1882 C CA . VAL A 1 250 ? -2.229 5.890 16.587 1.00 93.69 250 VAL A CA 1
ATOM 1883 C C . VAL A 1 250 ? -3.149 6.289 17.742 1.00 93.69 250 VAL A C 1
ATOM 1885 O O . VAL A 1 250 ? -3.419 7.470 17.905 1.00 93.69 250 VAL A O 1
ATOM 1888 N N . GLU A 1 251 ? -3.528 5.349 18.615 1.00 93.81 251 GLU A N 1
ATOM 1889 C CA . GLU A 1 251 ? -4.400 5.626 19.774 1.00 93.81 251 GLU A CA 1
ATOM 1890 C C . GLU A 1 251 ? -3.812 6.634 20.774 1.00 93.81 251 GLU A C 1
ATOM 1892 O O . GLU A 1 251 ? -4.550 7.224 21.553 1.00 93.81 251 GLU A O 1
ATOM 1897 N N . LYS A 1 252 ? -2.485 6.813 20.797 1.00 93.38 252 LYS A N 1
ATOM 1898 C CA . LYS A 1 252 ? -1.815 7.808 21.651 1.00 93.38 252 LYS A CA 1
ATOM 1899 C C . LYS A 1 252 ? -1.696 9.186 21.001 1.00 93.38 252 LYS A C 1
ATOM 1901 O O . LYS A 1 252 ? -1.330 10.135 21.690 1.00 93.38 252 LYS A O 1
ATOM 1906 N N . ALA A 1 253 ? -1.863 9.263 19.683 1.00 85.62 253 ALA A N 1
ATOM 1907 C CA . ALA A 1 253 ? -1.696 10.484 18.904 1.00 85.62 253 ALA A CA 1
ATOM 1908 C C . ALA A 1 253 ? -3.026 11.205 18.623 1.00 85.62 253 ALA A C 1
ATOM 1910 O O . ALA A 1 253 ? -2.977 12.382 18.257 1.00 85.62 253 ALA A O 1
ATOM 1911 N N . ASP A 1 254 ? -4.151 10.499 18.782 1.00 64.81 254 ASP A N 1
ATOM 1912 C CA . ASP A 1 254 ? -5.526 11.021 18.787 1.00 64.81 254 ASP A CA 1
ATOM 1913 C C . ASP A 1 254 ? -5.905 11.610 20.161 1.00 64.81 254 ASP A C 1
ATOM 1915 O O . ASP A 1 254 ? -6.616 12.643 20.180 1.00 64.81 254 ASP A O 1
#

pLDDT: mean 75.39, std 25.43, range [22.22, 98.56]

Sequence (254 aa):
MFAVSPAMHCFNLDFGSVDKQHRSVTISLKLDRPSNDRASRCCAEGQYTHCTHPKRECCGPERRQEGILERLNAGEVVVGDGGFVFALEKRGYVKAGPWTPEATVTHPELGVQVNEAACDLAREVANEGDALVAGGVCQTPSYLSCKSESDVKAIFKKQLDVFTKKNVDFLIAEYFEHVEEAEWAVQVLKTSGKPVAASLCIGPEGDMHGVSPGECAVRLVKAGAQIVGVNCHFDPLTCVEAVKKMKAGVEKAD

Organism: NCBI:txid88201

Secondary structure (DSSP, 8-state):
-EEEE----------S----------------------SSSSS----------S---------PPPPHHHHHHTT--PPP---HHHHHHHTTSS-TTT-S-HHHHH-GGGHHHHHHHHHHHHHHHHHTTT---EEEE---HHHHTT--HHHHHHHHHHHHHHHHHTT-SEEEE---S-HHHHHHHHHHHHTTSS-EEEEE--BTTB-TT---HHHHHHHHHHHT-SEEEEESSS-HHHHHHHHHHHHHHHHHH-

Nearest PDB structures (foldseek):
  1umy-assembly1_A  TM=9.392E-01  e=4.879E-24  Rattus norvegicus
  4m3p-assembly1_D  TM=9.417E-01  e=7.967E-24  Homo sapiens
  4m3p-assembly1_C  TM=9.401E-01  e=1.383E-23  Homo sapiens
  1lt8-assembly1_A-2  TM=9.451E-01  e=6.806E-23  Homo sapiens
  1lt7-assembly1_A  TM=8.878E-01  e=1.290E-21  Homo sapiens

Foldseek 3Di:
DEAEAADPPDPLLFDDDWDDDFDFDGDGDDPDDDDDPPPPPPPPDDDDDDDPDPDDPPPDDPPDQDFPVRCVVVVHGDGYDHDPLVVCVVVVQAPRTSSDRVCCVVPVVCSLVVSLVVLVVQVVVQVVDSHFFEQEDEDHNCVVVVHDLVVLLVSLLVSLVSCLVSVGRAYEYAAALDLVSQLSNLLSRVVSVHAYEYAYQDFQQHGPVRQGLLNSLCSSVVSPHPYYAYYIHDDPVRRVNSSVSVVVSNVVVD

InterPro domains:
  IPR003726 Homocysteine-binding domain [PF02574] (111-247)
  IPR036589 Homocysteine-binding domain superfamily [G3DSA:3.20.20.330] (58-112)
  IPR036589 Homocysteine-binding domain superfamily [G3DSA:3.20.20.330] (113-254)
  IPR036589 Homocysteine-binding domain superfamily [SSF82282] (67-250)
  IPR051524 Betaine-homocysteine S-methyltransferase [PTHR46120] (113-253)

Mean predicted aligned error: 11.4 Å

Solvent-accessible surface area (backbone atoms only — not comparable to full-atom values): 15078 Å² total; per-residue (Å²): 90,76,49,44,37,33,51,67,78,47,85,68,87,59,94,51,88,75,81,90,85,74,63,66,62,76,64,76,81,80,87,82,85,79,92,77,94,74,86,82,77,87,85,77,78,92,75,91,72,92,78,93,69,98,69,90,69,84,79,64,77,83,75,75,83,74,52,74,65,56,41,49,74,74,65,52,84,83,81,74,81,59,51,56,66,63,55,32,31,80,69,70,71,30,50,92,67,83,71,46,56,69,65,41,76,81,37,64,86,46,44,63,58,53,52,52,53,52,50,53,53,46,45,57,60,20,70,77,54,99,50,80,38,69,38,48,45,54,66,51,33,47,55,82,67,70,51,53,73,68,59,46,43,50,55,51,44,58,53,46,53,52,36,59,76,67,62,46,67,31,35,32,40,35,58,22,51,40,59,70,62,46,30,47,43,36,46,55,55,47,74,72,75,44,57,32,33,35,25,28,39,42,47,67,77,18,32,83,85,61,47,40,32,17,57,43,39,40,49,37,42,71,45,57,30,64,29,37,36,32,26,36,67,49,56,60,70,49,42,52,54,16,44,53,41,19,49,58,28,37,70,72,74,111